Protein AF-A0A060SMK7-F1 (afdb_monomer_lite)

Radius of gyration: 27.89 Å; chains: 1; bounding box: 66×99×64 Å

InterPro domains:
  IPR033698 Plk4, second cryptic polo-box domain [PS51985] (188-306)
  IPR033699 Plk4, first cryptic polo-box domain [PF18190] (84-182)
  IPR033699 Plk4, first cryptic polo-box domain [PS51984] (79-187)
  IPR046437 Serine/threonine-protein kinase, first cryptic polo-box domain superfamily [G3DSA:3.30.1120.120] (80-187)
  IPR047108 Plk4-like, second cryptic polo-box domain superfamily [G3DSA:3.30.1120.130] (189-274)

pLDDT: mean 74.58, std 26.47, range [27.69, 98.62]

Foldseek 3Di:
DDDDDDDDDDDDDDDDDDDDDDDDDDDDDDDDDDPVVVVVVVVVLVPVVDDDPDDDDDDDDDDDDDDDDDPPDPDDDPDDPPDDDAAAQPQPDFDWDQDPQGIWTQDPQRWIKAQSLNNCVVVVHQSQWIWTAHRRRQKIFIAGHNDPPDDSPPDDGPDMDGPVGDDPVCSVVSVVVRVVSLVSQLSAFPDWDDDPQKIWTFTRHDLRGKIKIKGFFDPPDPDKTKIWMWIQPPVQQKIKIKMWTFDDDPPDPGDIDIDIDMAHADPVSHGDPVVVVPDDPVNVVRVVVVVVCVVVSCVSSVNDDD

Organism: Pycnoporus cinnabarinus (NCBI:txid5643)

Sequence (306 aa):
MSLRATSLPHYTLNIAPSSLRTLSADSRRPALYSRQSEAVAHRISSQATSTTAVTQSRSPVKNKPTDHNRASALMPSPGDRGGVQSLNTRRLKPQTLKVSGGQLVVLPSKSVLVDFREGERRKGRKGKEVLMISVDGGTVQVYDAPHLSTPCCLAEAAATYAVSQLPQKYGSMYRETVRLVDELKSRIPKLVHYLDDAKCTLMANGPLGDIEVVIPGDEDRKKSSEAIRIRLQRHARTLEISRYRVRSGKGKAELGEWTKKVMALGPHLEVSEEDKTGLDSLDELAMGYLFDFLPLCAAASGVATS

Structure (mmCIF, N/CA/C/O backbone):
data_AF-A0A060SMK7-F1
#
_entry.id   AF-A0A060SMK7-F1
#
loop_
_atom_site.group_PDB
_atom_site.id
_atom_site.type_symbol
_atom_site.label_atom_id
_atom_site.label_alt_id
_atom_site.label_comp_id
_atom_site.label_asym_id
_atom_site.label_entity_id
_atom_site.label_seq_id
_atom_site.pdbx_PDB_ins_code
_atom_site.Cartn_x
_atom_site.Cartn_y
_atom_site.Cartn_z
_atom_site.occupancy
_atom_site.B_iso_or_equiv
_atom_site.auth_seq_id
_atom_site.auth_comp_id
_atom_site.auth_asym_id
_atom_site.auth_atom_id
_atom_site.pdbx_PDB_model_num
ATOM 1 N N . MET A 1 1 ? -25.387 -61.929 23.460 1.00 43.50 1 MET A N 1
ATOM 2 C CA . MET A 1 1 ? -25.857 -61.207 22.257 1.00 43.50 1 MET A CA 1
ATOM 3 C C . MET A 1 1 ? -24.639 -60.892 21.404 1.00 43.50 1 MET A C 1
ATOM 5 O O . MET A 1 1 ? -23.776 -60.150 21.845 1.00 43.50 1 MET A O 1
ATOM 9 N N . SER A 1 2 ? -24.508 -61.586 20.274 1.00 36.66 2 SER A N 1
ATOM 10 C CA . SER A 1 2 ? -23.326 -61.608 19.406 1.00 36.66 2 SER A CA 1
ATOM 11 C C . SER A 1 2 ? -23.633 -60.787 18.152 1.00 36.66 2 SER A C 1
ATOM 13 O O . SER A 1 2 ? -24.607 -61.083 17.465 1.00 36.66 2 SER A O 1
ATOM 15 N N . LEU A 1 3 ? -22.852 -59.738 17.886 1.00 42.78 3 LEU A N 1
ATOM 16 C CA . LEU A 1 3 ? -22.984 -58.904 16.690 1.00 42.78 3 LEU A CA 1
ATOM 17 C C . LEU A 1 3 ? -21.945 -59.362 15.660 1.00 42.78 3 LEU A C 1
ATOM 19 O O . LEU A 1 3 ? -20.745 -59.179 15.851 1.00 42.78 3 LEU A O 1
ATOM 23 N N . ARG A 1 4 ? -22.420 -59.998 14.582 1.00 38.69 4 ARG A N 1
ATOM 24 C CA . ARG A 1 4 ? -21.633 -60.323 13.384 1.00 38.69 4 ARG A CA 1
ATOM 25 C C . ARG A 1 4 ? -21.575 -59.095 12.475 1.00 38.69 4 ARG A C 1
ATOM 27 O O . ARG A 1 4 ? -22.618 -58.577 12.088 1.00 38.69 4 ARG A O 1
ATOM 34 N N . ALA A 1 5 ? -20.366 -58.675 12.115 1.00 41.66 5 ALA A N 1
ATOM 35 C CA . ALA A 1 5 ? -20.113 -57.687 11.073 1.00 41.66 5 ALA A CA 1
ATOM 36 C C . ALA A 1 5 ? -20.131 -58.366 9.693 1.00 41.66 5 ALA A C 1
ATOM 38 O O . ALA A 1 5 ? -19.448 -59.369 9.481 1.00 41.66 5 ALA A O 1
ATOM 39 N N . THR A 1 6 ? -20.922 -57.833 8.766 1.00 45.69 6 THR A N 1
ATOM 40 C CA . THR A 1 6 ? -20.981 -58.252 7.362 1.00 45.69 6 THR A CA 1
ATOM 41 C C . THR A 1 6 ? -20.012 -57.419 6.519 1.00 45.69 6 THR A C 1
ATOM 43 O O . THR A 1 6 ? -19.985 -56.193 6.587 1.00 45.69 6 THR A O 1
ATOM 46 N N . SER A 1 7 ? -19.187 -58.122 5.744 1.00 37.66 7 SER A N 1
ATOM 47 C CA . SER A 1 7 ? -18.197 -57.603 4.797 1.00 37.66 7 SER A CA 1
ATOM 48 C C . SER A 1 7 ? -18.871 -57.166 3.487 1.00 37.66 7 SER A C 1
ATOM 50 O O . SER A 1 7 ? -19.756 -57.855 2.982 1.00 37.66 7 SER A O 1
ATOM 52 N N . LEU A 1 8 ? -18.444 -56.019 2.945 1.00 40.28 8 LEU A N 1
ATOM 53 C CA . LEU A 1 8 ? -18.815 -55.515 1.617 1.00 40.28 8 LEU A CA 1
ATOM 54 C C . LEU A 1 8 ? -17.762 -55.924 0.564 1.00 40.28 8 LEU A C 1
ATOM 56 O O . LEU A 1 8 ? -16.579 -56.011 0.904 1.00 40.28 8 LEU A O 1
ATOM 60 N N . PRO A 1 9 ? -18.157 -56.154 -0.704 1.00 42.19 9 PRO A N 1
ATOM 61 C CA . PRO A 1 9 ? -17.258 -56.633 -1.751 1.00 42.19 9 PRO A CA 1
ATOM 62 C C . PRO A 1 9 ? -16.414 -55.523 -2.402 1.00 42.19 9 PRO A C 1
ATOM 64 O O . PRO A 1 9 ? -16.894 -54.431 -2.710 1.00 42.19 9 PRO A O 1
ATOM 67 N N . HIS A 1 10 ? -15.148 -55.862 -2.656 1.00 33.47 10 HIS A N 1
ATOM 68 C CA . HIS A 1 10 ? -14.176 -55.088 -3.426 1.00 33.47 10 HIS A CA 1
ATOM 69 C C . HIS A 1 10 ? -14.491 -55.136 -4.931 1.00 33.47 10 HIS A C 1
ATOM 71 O O . HIS A 1 10 ? -14.571 -56.216 -5.512 1.00 33.47 10 HIS A O 1
ATOM 77 N N . TYR A 1 11 ? -14.590 -53.967 -5.570 1.00 31.83 11 TYR A N 1
ATOM 78 C CA . TYR A 1 11 ? -14.581 -53.823 -7.028 1.00 31.83 11 TYR A CA 1
ATOM 79 C C . TYR A 1 11 ? -13.157 -53.517 -7.508 1.00 31.83 11 TYR A C 1
ATOM 81 O O . TYR A 1 11 ? -12.576 -52.494 -7.146 1.00 31.83 11 TYR A O 1
ATOM 89 N N . THR A 1 12 ? -12.597 -54.402 -8.331 1.00 32.19 12 THR A N 1
ATOM 90 C CA . THR A 1 12 ? -11.331 -54.215 -9.051 1.00 32.19 12 THR A CA 1
ATOM 91 C C . THR A 1 12 ? -11.611 -53.734 -10.476 1.00 32.19 12 THR A C 1
ATOM 93 O O . THR A 1 12 ? -12.265 -54.412 -11.264 1.00 32.19 12 THR A O 1
ATOM 96 N N . LEU A 1 13 ? -11.112 -52.542 -10.815 1.00 32.47 13 LEU A N 1
ATOM 97 C CA . LEU A 1 13 ? -11.118 -51.992 -12.173 1.00 32.47 13 LEU A CA 1
ATOM 98 C C . LEU A 1 13 ? -9.847 -52.441 -12.908 1.00 32.47 13 LEU A C 1
ATOM 100 O O . LEU A 1 13 ? -8.748 -51.988 -12.596 1.00 32.47 13 LEU A O 1
ATOM 104 N N . ASN A 1 14 ? -10.018 -53.328 -13.890 1.00 29.12 14 ASN A N 1
ATOM 105 C CA . ASN A 1 14 ? -9.003 -53.685 -14.880 1.00 29.12 14 ASN A CA 1
ATOM 106 C C . ASN A 1 14 ? -8.950 -52.604 -15.969 1.00 29.12 14 ASN A C 1
ATOM 108 O O . ASN A 1 14 ? -9.909 -52.442 -16.721 1.00 29.12 14 ASN A O 1
ATOM 112 N N . ILE A 1 15 ? -7.822 -51.901 -16.086 1.00 35.91 15 ILE A N 1
ATOM 113 C CA . ILE A 1 15 ? -7.517 -51.027 -17.226 1.00 35.91 15 ILE A CA 1
ATOM 114 C C . ILE A 1 15 ? -6.302 -51.617 -17.945 1.00 35.91 15 ILE A C 1
ATOM 116 O O . ILE A 1 15 ? -5.225 -51.750 -17.368 1.00 35.91 15 ILE A O 1
ATOM 120 N N . ALA A 1 16 ? -6.509 -52.011 -19.201 1.00 33.72 16 ALA A N 1
ATOM 121 C CA . ALA A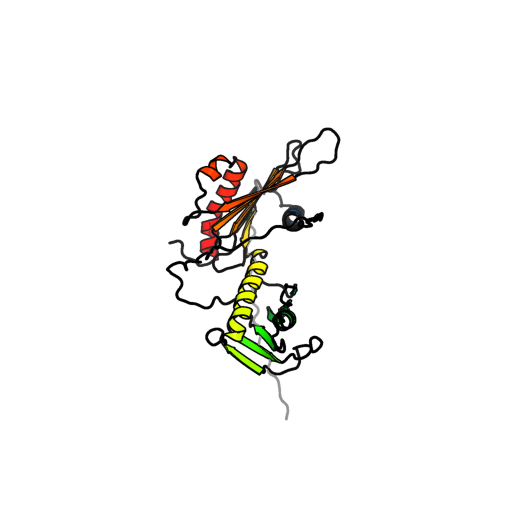 1 16 ? -5.487 -52.556 -20.086 1.00 33.72 16 ALA A CA 1
ATOM 122 C C . ALA A 1 16 ? -4.526 -51.457 -20.597 1.00 33.72 16 ALA A C 1
ATOM 124 O O . ALA A 1 16 ? -4.956 -50.318 -20.796 1.00 33.72 16 ALA A O 1
ATOM 125 N N . PRO A 1 17 ? -3.244 -51.778 -20.861 1.00 31.33 17 PRO A N 1
ATOM 126 C CA . PRO A 1 17 ? -2.266 -50.818 -21.360 1.00 31.33 17 PRO A CA 1
ATOM 127 C C . PRO A 1 17 ? -2.327 -50.703 -22.891 1.00 31.33 17 PRO A C 1
ATOM 129 O O . PRO A 1 17 ? -2.042 -51.655 -23.617 1.00 31.33 17 PRO A O 1
ATOM 132 N N . SER A 1 18 ? -2.663 -49.519 -23.400 1.00 33.66 18 SER A N 1
ATOM 133 C CA . SER A 1 18 ? -2.622 -49.207 -24.831 1.00 33.66 18 SER A CA 1
ATOM 134 C C . SER A 1 18 ? -1.296 -48.549 -25.234 1.00 33.66 18 SER A C 1
ATOM 136 O O . SER A 1 18 ? -1.007 -47.415 -24.868 1.00 33.66 18 SER A O 1
ATOM 138 N N . SER A 1 19 ? -0.528 -49.331 -25.995 1.00 33.47 19 SER A N 1
ATOM 139 C CA . SER A 1 19 ? 0.504 -49.032 -26.998 1.00 33.47 19 SER A CA 1
ATOM 140 C C . SER A 1 19 ? 1.162 -47.643 -27.041 1.00 33.47 19 SER A C 1
ATOM 142 O O . SER A 1 19 ? 0.571 -46.639 -27.432 1.00 33.47 19 SER A O 1
ATOM 144 N N . LEU A 1 20 ? 2.478 -47.679 -26.828 1.00 30.42 20 LEU A N 1
ATOM 145 C CA . LEU A 1 20 ? 3.474 -46.676 -27.197 1.00 30.42 20 LEU A CA 1
ATOM 146 C C . LEU A 1 20 ? 3.470 -46.402 -28.714 1.00 30.42 20 LEU A C 1
ATOM 148 O O . LEU A 1 20 ? 3.495 -47.334 -29.519 1.00 30.42 20 LEU A O 1
ATOM 152 N N . ARG A 1 21 ? 3.521 -45.122 -29.098 1.00 33.97 21 ARG A N 1
ATOM 153 C CA . ARG A 1 21 ? 4.077 -44.663 -30.379 1.00 33.97 21 ARG A CA 1
ATOM 154 C C . ARG A 1 21 ? 5.123 -43.588 -30.107 1.00 33.97 21 ARG A C 1
ATOM 156 O O . ARG A 1 21 ? 4.836 -42.544 -29.532 1.00 33.97 21 ARG A O 1
ATOM 163 N N . THR A 1 22 ? 6.337 -43.901 -30.523 1.00 32.81 22 THR A N 1
ATOM 164 C CA . THR A 1 22 ? 7.527 -43.060 -30.591 1.00 32.81 22 THR A CA 1
ATOM 165 C C . THR A 1 22 ? 7.410 -42.078 -31.756 1.00 32.81 22 THR A C 1
ATOM 167 O O . THR A 1 22 ? 7.218 -42.496 -32.895 1.00 32.81 22 THR A O 1
ATOM 170 N N . LEU A 1 23 ? 7.585 -40.782 -31.488 1.00 34.16 23 LEU A N 1
ATOM 171 C CA . LEU A 1 23 ? 7.964 -39.784 -32.491 1.00 34.16 23 LEU A CA 1
ATOM 172 C C . LEU A 1 23 ? 9.107 -38.934 -31.930 1.00 34.16 23 LEU A C 1
ATOM 174 O O . LEU A 1 23 ? 9.037 -38.418 -30.815 1.00 34.16 23 LEU A O 1
ATOM 178 N N . SER A 1 24 ? 10.185 -38.871 -32.708 1.00 30.33 24 SER A N 1
ATOM 179 C CA . SER A 1 24 ? 11.429 -38.166 -32.432 1.00 30.33 24 SER A CA 1
ATOM 180 C C . SER A 1 24 ? 11.306 -36.656 -32.633 1.00 30.33 24 SER A C 1
ATOM 182 O O . SER A 1 24 ? 10.819 -36.208 -33.663 1.00 30.33 24 SER A O 1
ATOM 184 N N . ALA A 1 25 ? 11.814 -35.919 -31.645 1.00 33.44 25 ALA A N 1
ATOM 185 C CA . ALA A 1 25 ? 12.806 -34.846 -31.759 1.00 33.44 25 ALA A CA 1
ATOM 186 C C . ALA A 1 25 ? 12.747 -33.903 -32.981 1.00 33.44 25 ALA A C 1
ATOM 188 O O . ALA A 1 25 ? 13.079 -34.326 -34.080 1.00 33.44 25 ALA A O 1
ATOM 189 N N . ASP A 1 26 ? 12.508 -32.603 -32.745 1.00 28.48 26 ASP A N 1
ATOM 190 C CA . ASP A 1 26 ? 13.582 -31.593 -32.803 1.00 28.48 26 ASP A CA 1
ATOM 191 C C . ASP A 1 26 ? 13.162 -30.218 -32.216 1.00 28.48 26 ASP A C 1
ATOM 193 O O . ASP A 1 26 ? 12.017 -29.791 -32.315 1.00 28.48 26 ASP A O 1
ATOM 197 N N . SER A 1 27 ? 14.169 -29.533 -31.668 1.00 29.48 27 SER A N 1
ATOM 198 C CA . SER A 1 27 ? 14.398 -28.084 -31.563 1.00 29.48 27 SER A CA 1
ATOM 199 C C . SER A 1 27 ? 13.640 -27.153 -30.590 1.00 29.48 27 SER A C 1
ATOM 201 O O . SER A 1 27 ? 12.530 -26.694 -30.827 1.00 29.48 27 SER A O 1
ATOM 203 N N . ARG A 1 28 ? 14.454 -26.686 -29.621 1.00 29.06 28 ARG A N 1
ATOM 204 C CA . ARG A 1 28 ? 14.498 -25.362 -28.951 1.00 29.06 28 ARG A CA 1
ATOM 205 C C . ARG A 1 28 ? 13.603 -25.142 -27.728 1.00 29.06 28 ARG A C 1
ATOM 207 O O . ARG A 1 28 ? 12.555 -24.512 -27.772 1.00 29.06 28 ARG A O 1
ATOM 214 N N . ARG A 1 29 ? 14.140 -25.567 -26.581 1.00 32.88 29 ARG A N 1
ATOM 215 C CA . ARG A 1 29 ? 13.800 -25.046 -25.248 1.00 32.88 29 ARG A CA 1
ATOM 216 C C . ARG A 1 29 ? 14.493 -23.691 -25.025 1.00 32.88 29 ARG A C 1
ATOM 218 O O . ARG A 1 29 ? 15.706 -23.636 -25.235 1.00 32.88 29 ARG A O 1
ATOM 225 N N . PRO A 1 30 ? 13.814 -22.645 -24.527 1.00 35.78 30 PRO A N 1
ATOM 226 C CA . PRO A 1 30 ? 14.492 -21.542 -23.862 1.00 35.78 30 PRO A CA 1
ATOM 227 C C . PRO A 1 30 ? 15.005 -22.007 -22.496 1.00 35.78 30 PRO A C 1
ATOM 229 O O . PRO A 1 30 ? 14.397 -22.850 -21.830 1.00 35.78 30 PRO A O 1
ATOM 232 N N . ALA A 1 31 ? 16.167 -21.483 -22.127 1.00 35.62 31 ALA A N 1
ATOM 233 C CA . ALA A 1 31 ? 16.911 -21.838 -20.934 1.00 35.62 31 ALA A CA 1
ATOM 234 C C . ALA A 1 31 ? 16.095 -21.640 -19.647 1.00 35.62 31 ALA A C 1
ATOM 236 O O . ALA A 1 31 ? 15.336 -20.687 -19.492 1.00 35.62 31 ALA A O 1
ATOM 237 N N . LEU A 1 32 ? 16.309 -22.560 -18.709 1.00 32.09 32 LEU A N 1
ATOM 238 C CA . LEU A 1 32 ? 15.862 -22.467 -17.327 1.00 32.09 32 LEU A CA 1
ATOM 239 C C . LEU A 1 32 ? 16.364 -21.150 -16.720 1.00 32.09 32 LEU A C 1
ATOM 241 O O . LEU A 1 32 ? 17.563 -20.979 -16.502 1.00 32.09 32 LEU A O 1
ATOM 245 N N . TYR A 1 33 ? 15.432 -20.242 -16.441 1.00 35.44 33 TYR A N 1
ATOM 246 C CA . TYR A 1 33 ? 15.664 -19.043 -15.644 1.00 35.44 33 TYR A CA 1
ATOM 247 C C . TYR A 1 33 ? 16.244 -19.470 -14.285 1.00 35.44 33 TYR A C 1
ATOM 249 O O . TYR A 1 33 ? 15.647 -20.267 -13.555 1.00 35.44 33 TYR A O 1
ATOM 257 N N . SER A 1 34 ? 17.460 -19.016 -13.984 1.00 41.22 34 SER A N 1
ATOM 258 C CA . SER A 1 34 ? 18.198 -19.436 -12.797 1.00 41.22 34 SER A CA 1
ATOM 259 C C . SER A 1 34 ? 17.557 -18.854 -11.530 1.00 41.22 34 SER A C 1
ATOM 261 O O . SER A 1 34 ? 17.128 -17.703 -11.498 1.00 41.22 34 SER A O 1
ATOM 263 N N . ARG A 1 35 ? 17.564 -19.621 -10.431 1.00 36.00 35 ARG A N 1
ATOM 264 C CA . ARG A 1 35 ? 17.178 -19.176 -9.070 1.00 36.00 35 ARG A CA 1
ATOM 265 C C . ARG A 1 35 ? 17.913 -17.911 -8.575 1.00 36.00 35 ARG A C 1
ATOM 267 O O . ARG A 1 35 ? 17.591 -17.405 -7.505 1.00 36.00 35 ARG A O 1
ATOM 274 N N . GLN A 1 36 ? 18.907 -17.405 -9.308 1.00 35.34 36 GLN A N 1
ATOM 275 C CA . GLN A 1 36 ? 19.637 -16.185 -8.965 1.00 35.34 36 GLN A CA 1
ATOM 276 C C . GLN A 1 36 ? 18.876 -14.903 -9.340 1.00 35.34 36 GLN A C 1
ATOM 278 O O . GLN A 1 36 ? 19.028 -13.908 -8.634 1.00 35.34 36 GLN A O 1
ATOM 283 N N . SER A 1 37 ? 17.998 -14.910 -10.351 1.00 41.25 37 SER A N 1
ATOM 284 C CA . SER A 1 37 ? 17.242 -13.701 -10.731 1.00 41.25 37 SER A CA 1
ATOM 285 C C . SER A 1 37 ? 16.187 -13.295 -9.688 1.00 41.25 37 SER A C 1
ATOM 287 O O . SER A 1 37 ? 15.938 -12.104 -9.482 1.00 41.25 37 SER A O 1
ATOM 289 N N . GLU A 1 38 ? 15.638 -14.255 -8.933 1.00 38.97 38 GLU A N 1
ATOM 290 C CA . GLU A 1 38 ? 14.761 -13.982 -7.783 1.00 38.97 38 GLU A CA 1
ATOM 291 C C . GLU A 1 38 ? 15.500 -13.247 -6.654 1.00 38.97 38 GLU A C 1
ATOM 293 O O . GLU A 1 38 ? 14.953 -12.318 -6.052 1.00 38.97 38 GLU A O 1
ATOM 298 N N . ALA A 1 39 ? 16.761 -13.611 -6.393 1.00 35.91 39 ALA A N 1
ATOM 299 C CA . ALA A 1 39 ? 17.583 -12.970 -5.369 1.00 35.91 39 ALA A CA 1
ATOM 300 C C . ALA A 1 39 ? 17.950 -11.520 -5.743 1.00 35.91 39 ALA A C 1
ATOM 302 O O . ALA A 1 39 ? 17.988 -10.649 -4.871 1.00 35.91 39 ALA A O 1
ATOM 303 N N . VAL A 1 40 ? 18.153 -11.239 -7.035 1.00 40.28 40 VAL A N 1
ATOM 304 C CA . VAL A 1 40 ? 18.496 -9.902 -7.553 1.00 40.28 40 VAL A CA 1
ATOM 305 C C . VAL A 1 40 ? 17.287 -8.962 -7.528 1.00 40.28 40 VAL A C 1
ATOM 307 O O . VAL A 1 40 ? 17.390 -7.848 -7.009 1.00 40.28 40 VAL A O 1
ATOM 310 N N . ALA A 1 41 ? 16.104 -9.424 -7.953 1.00 41.06 41 ALA A N 1
ATOM 311 C CA . ALA A 1 41 ? 14.871 -8.636 -7.852 1.00 41.06 41 ALA A CA 1
ATOM 312 C C . ALA A 1 41 ? 14.524 -8.278 -6.389 1.00 41.06 41 ALA A C 1
ATOM 314 O O . ALA A 1 41 ? 14.079 -7.163 -6.099 1.00 41.06 41 ALA A O 1
ATOM 315 N N . HIS A 1 42 ? 14.780 -9.190 -5.442 1.00 39.12 42 HIS A N 1
ATOM 316 C CA . HIS A 1 42 ? 14.613 -8.924 -4.009 1.00 39.12 42 HIS A CA 1
ATOM 317 C C . HIS A 1 42 ? 15.639 -7.921 -3.447 1.00 39.12 42 HIS A C 1
ATOM 319 O O . HIS A 1 42 ? 15.306 -7.144 -2.544 1.00 39.12 42 HIS A O 1
ATOM 325 N N . ARG A 1 43 ? 16.870 -7.892 -3.975 1.00 36.84 43 ARG A N 1
ATOM 326 C CA . ARG A 1 43 ? 17.925 -6.958 -3.543 1.00 36.84 43 ARG A CA 1
ATOM 327 C C . ARG A 1 43 ? 17.666 -5.526 -4.020 1.00 36.84 43 ARG A C 1
ATOM 329 O O . ARG A 1 43 ? 17.824 -4.593 -3.238 1.00 36.84 43 ARG A O 1
ATOM 336 N N . ILE A 1 44 ? 17.169 -5.360 -5.247 1.00 44.38 44 ILE A N 1
ATOM 337 C CA . ILE A 1 44 ? 16.782 -4.051 -5.805 1.00 44.38 44 ILE A CA 1
ATOM 338 C C . ILE A 1 44 ? 15.552 -3.485 -5.068 1.00 44.38 44 ILE A C 1
ATOM 340 O O . ILE A 1 44 ? 15.523 -2.308 -4.708 1.00 44.38 44 ILE A O 1
ATOM 344 N N . SER A 1 45 ? 14.567 -4.335 -4.749 1.00 40.28 45 SER A N 1
ATOM 345 C CA . SER A 1 45 ? 13.351 -3.932 -4.021 1.00 40.28 45 SER A CA 1
ATOM 346 C C . SER A 1 45 ? 13.621 -3.494 -2.568 1.00 40.28 45 SER A C 1
ATOM 348 O O . SER A 1 45 ? 12.974 -2.574 -2.070 1.00 40.28 45 SER A O 1
ATOM 350 N N . SER A 1 46 ? 14.604 -4.102 -1.889 1.00 38.00 46 SER A N 1
ATOM 351 C CA . SER A 1 46 ? 14.918 -3.826 -0.472 1.00 38.00 46 SER A CA 1
ATOM 352 C C . SER A 1 46 ? 15.863 -2.635 -0.239 1.00 38.00 46 SER A C 1
ATOM 354 O O . SER A 1 46 ? 15.804 -2.002 0.822 1.00 38.00 46 SER A O 1
ATOM 356 N N . GLN A 1 47 ? 16.713 -2.286 -1.212 1.00 38.75 47 GLN A N 1
ATOM 357 C CA . GLN A 1 47 ? 17.666 -1.175 -1.072 1.00 38.75 47 GLN A CA 1
ATOM 358 C C . GLN A 1 47 ? 17.060 0.193 -1.418 1.00 38.75 47 GLN A C 1
ATOM 360 O O . GLN A 1 47 ? 17.391 1.181 -0.767 1.00 38.75 47 GLN A O 1
ATOM 365 N N . ALA A 1 48 ? 16.095 0.259 -2.341 1.00 41.41 48 ALA A N 1
ATOM 366 C CA . ALA A 1 48 ? 15.440 1.518 -2.712 1.00 41.41 48 ALA A CA 1
ATOM 367 C C . ALA A 1 48 ? 14.487 2.087 -1.632 1.00 41.41 48 ALA A C 1
ATOM 369 O O . ALA A 1 48 ? 14.028 3.220 -1.753 1.00 41.41 48 ALA A O 1
ATOM 370 N N . THR A 1 49 ? 14.168 1.326 -0.576 1.00 41.84 49 THR A N 1
ATOM 371 C CA . THR A 1 49 ? 13.307 1.774 0.540 1.00 41.84 49 THR A CA 1
ATOM 372 C C . THR A 1 49 ? 14.077 2.171 1.801 1.00 41.84 49 THR A C 1
ATOM 374 O O . THR A 1 49 ? 13.457 2.508 2.806 1.00 41.84 49 THR A O 1
ATOM 377 N N . SER A 1 50 ? 15.412 2.122 1.775 1.00 35.12 50 SER A N 1
ATOM 378 C CA . SER A 1 50 ? 16.234 2.157 2.988 1.00 35.12 50 SER A CA 1
ATOM 379 C C . SER A 1 50 ? 17.271 3.282 2.977 1.00 35.12 50 SER A C 1
ATOM 381 O O . SER A 1 50 ? 18.446 3.005 3.171 1.00 35.12 50 SER A O 1
ATOM 383 N N . THR A 1 51 ? 16.898 4.552 2.773 1.00 31.53 51 THR A N 1
ATOM 384 C CA . THR A 1 51 ? 17.759 5.687 3.183 1.00 31.53 51 THR A CA 1
ATOM 385 C C . THR A 1 51 ? 16.965 6.989 3.352 1.00 31.53 51 THR A C 1
ATOM 387 O O . THR A 1 51 ? 16.732 7.724 2.399 1.00 31.53 51 THR A O 1
ATOM 390 N N . THR A 1 52 ? 16.616 7.328 4.592 1.00 33.09 52 THR A N 1
ATOM 391 C CA . THR A 1 52 ? 16.420 8.728 5.006 1.00 33.09 52 THR A CA 1
ATOM 392 C C . THR A 1 52 ? 16.970 8.895 6.420 1.00 33.09 52 THR A C 1
ATOM 394 O O . THR A 1 52 ? 16.241 8.937 7.404 1.00 33.09 52 THR A O 1
ATOM 397 N N . ALA A 1 53 ? 18.298 8.953 6.524 1.00 27.94 53 ALA A N 1
ATOM 398 C CA . ALA A 1 53 ? 18.978 9.552 7.664 1.00 27.94 53 ALA A CA 1
ATOM 399 C C . ALA A 1 53 ? 19.383 10.971 7.242 1.00 27.94 53 ALA A C 1
ATOM 401 O O . ALA A 1 53 ? 20.372 11.163 6.541 1.00 27.94 53 ALA A O 1
ATOM 402 N N . VAL A 1 54 ? 18.559 11.958 7.599 1.00 31.17 54 VAL A N 1
ATOM 403 C CA . VAL A 1 54 ? 18.869 13.380 7.410 1.00 31.17 54 VAL A CA 1
ATOM 404 C C . VAL A 1 54 ? 19.626 13.856 8.646 1.00 31.17 54 VAL A C 1
ATOM 406 O O . VAL A 1 54 ? 19.047 14.010 9.720 1.00 31.17 54 VAL A O 1
ATOM 409 N N . THR A 1 55 ? 20.926 14.085 8.491 1.00 27.69 55 THR A N 1
ATOM 410 C CA . THR A 1 55 ? 21.772 14.754 9.483 1.00 27.69 55 THR A CA 1
ATOM 411 C C . THR A 1 55 ? 21.411 16.240 9.513 1.00 27.69 55 THR A C 1
ATOM 413 O O . THR A 1 55 ? 21.751 16.982 8.596 1.00 27.69 55 THR A O 1
ATOM 416 N N . GLN A 1 56 ? 20.692 16.681 10.550 1.00 32.56 56 GLN A N 1
ATOM 417 C CA . GLN A 1 56 ? 20.411 18.099 10.795 1.00 32.56 56 GLN A CA 1
ATOM 418 C C . GLN A 1 56 ? 21.553 18.732 11.597 1.00 32.56 56 GLN A C 1
ATOM 420 O O . GLN A 1 56 ? 21.717 18.465 12.787 1.00 32.56 56 GLN A O 1
ATOM 425 N N . SER A 1 57 ? 22.320 19.606 10.951 1.00 28.12 57 SER A N 1
ATOM 426 C CA . SER A 1 57 ? 23.174 20.589 11.613 1.00 28.12 57 SER A CA 1
ATOM 427 C C . SER A 1 57 ? 22.329 21.796 12.041 1.00 28.12 57 SER A C 1
ATOM 429 O O . SER A 1 57 ? 21.573 22.375 11.263 1.00 28.12 57 SER A O 1
ATOM 431 N N . ARG A 1 58 ? 22.429 22.145 13.326 1.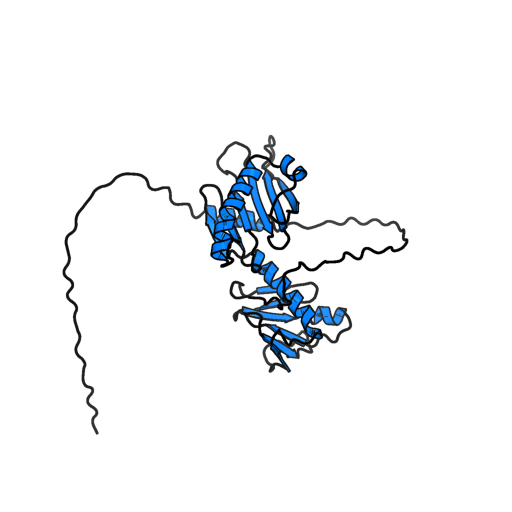00 28.77 58 ARG A N 1
ATOM 432 C CA . ARG A 1 58 ? 21.757 23.274 13.981 1.00 28.77 58 ARG A CA 1
ATOM 433 C C . ARG A 1 58 ? 22.628 24.529 13.891 1.00 28.77 58 ARG A C 1
ATOM 435 O O . ARG A 1 58 ? 23.760 24.500 14.365 1.00 28.77 58 ARG A O 1
ATOM 442 N N . SER A 1 59 ? 22.040 25.648 13.484 1.00 29.11 59 SER A N 1
ATOM 443 C CA . SER A 1 59 ? 22.361 26.968 14.048 1.00 29.11 59 SER A CA 1
ATOM 444 C C . SER A 1 59 ? 21.193 27.956 13.856 1.00 29.11 59 SER A C 1
ATOM 446 O O . SER A 1 59 ? 20.360 27.745 12.973 1.00 29.11 59 SER A O 1
ATOM 448 N N . PRO A 1 60 ? 21.041 28.969 14.739 1.00 35.31 60 PRO A N 1
ATOM 449 C CA . PRO A 1 60 ? 19.742 29.582 15.026 1.00 35.31 60 PRO A CA 1
ATOM 450 C C . PRO A 1 60 ? 19.673 31.065 14.639 1.00 35.31 60 PRO A C 1
ATOM 452 O O . PRO A 1 60 ? 20.510 31.831 15.097 1.00 35.31 60 PRO A O 1
ATOM 455 N N . VAL A 1 61 ? 18.623 31.516 13.942 1.00 31.66 61 VAL A N 1
ATOM 456 C CA . VAL A 1 61 ? 18.213 32.936 13.976 1.00 31.66 61 VAL A CA 1
ATOM 457 C C . VAL A 1 61 ? 16.689 33.071 13.844 1.00 31.66 61 VAL A C 1
ATOM 459 O O . VAL A 1 61 ? 16.050 32.417 13.024 1.00 31.66 61 VAL A O 1
ATOM 462 N N . LYS A 1 62 ? 16.130 33.916 14.720 1.00 33.84 62 LYS A N 1
ATOM 463 C CA . LYS A 1 62 ? 14.734 34.367 14.822 1.00 33.84 62 LYS A CA 1
ATOM 464 C C . LYS A 1 62 ? 14.260 35.064 13.541 1.00 33.84 62 LYS A C 1
ATOM 466 O O . LYS A 1 62 ? 15.019 35.845 12.987 1.00 33.84 62 LYS A O 1
ATOM 471 N N . ASN A 1 63 ? 12.989 34.870 13.173 1.00 31.58 63 ASN A N 1
ATOM 472 C CA . ASN A 1 63 ? 12.006 35.944 12.940 1.00 31.58 63 ASN A CA 1
ATOM 473 C C . ASN A 1 63 ? 10.612 35.353 12.636 1.00 31.58 63 ASN A C 1
ATOM 475 O O . ASN A 1 63 ? 10.461 34.479 11.789 1.00 31.58 63 ASN A O 1
ATOM 479 N N . LYS A 1 64 ? 9.595 35.842 13.355 1.00 32.38 64 LYS A N 1
ATOM 480 C CA . LYS A 1 64 ? 8.159 35.769 13.010 1.00 32.38 64 LYS A CA 1
ATOM 481 C C . LYS A 1 64 ? 7.848 37.060 12.223 1.00 32.38 64 LYS A C 1
ATOM 483 O O . LYS A 1 64 ? 8.477 38.066 12.561 1.00 32.38 64 LYS A O 1
ATOM 488 N N . PRO A 1 65 ? 6.902 37.094 11.260 1.00 35.38 65 PRO A N 1
ATOM 489 C CA . PRO A 1 65 ? 5.490 37.162 11.652 1.00 35.38 65 PRO A CA 1
ATOM 490 C C . PRO A 1 65 ? 4.447 36.550 10.674 1.00 35.38 65 PRO A C 1
ATOM 492 O O . PRO A 1 65 ? 4.669 36.421 9.477 1.00 35.38 65 PRO A O 1
ATOM 495 N N . THR A 1 66 ? 3.295 36.238 11.284 1.00 31.27 66 THR A N 1
ATOM 496 C CA . THR A 1 66 ? 1.880 36.290 10.832 1.00 31.27 66 THR A CA 1
ATOM 497 C C . THR A 1 66 ? 1.332 35.541 9.608 1.00 31.27 66 THR A C 1
ATOM 499 O O . THR A 1 66 ? 1.820 35.618 8.488 1.00 31.27 66 THR A O 1
ATOM 502 N N . ASP A 1 67 ? 0.203 34.892 9.913 1.00 32.56 67 ASP A N 1
ATOM 503 C CA . ASP A 1 67 ? -0.739 34.112 9.118 1.00 32.56 67 ASP A CA 1
ATOM 504 C C . ASP A 1 67 ? -1.328 34.816 7.891 1.00 32.56 67 ASP A C 1
ATOM 506 O O . ASP A 1 67 ? -1.794 35.944 7.996 1.00 32.56 67 ASP A O 1
ATOM 510 N N . HIS A 1 68 ? -1.491 34.054 6.803 1.00 30.23 68 HIS A N 1
ATOM 511 C CA . HIS A 1 68 ? -2.721 34.054 6.008 1.00 30.23 68 HIS A CA 1
ATOM 512 C C . HIS A 1 68 ? -2.976 32.667 5.391 1.00 30.23 68 HIS A C 1
ATOM 514 O O . HIS A 1 68 ? -2.166 32.125 4.645 1.00 30.23 68 HIS A O 1
ATOM 520 N N . ASN A 1 69 ? -4.135 32.112 5.756 1.00 33.22 69 ASN A N 1
ATOM 521 C CA . ASN A 1 69 ? -4.974 31.142 5.051 1.00 33.22 69 ASN A CA 1
ATOM 522 C C . ASN A 1 69 ? -4.390 30.435 3.816 1.00 33.22 69 ASN A C 1
ATOM 524 O O . ASN A 1 69 ? -4.404 30.969 2.710 1.00 33.22 69 ASN A O 1
ATOM 528 N N . ARG A 1 70 ? -4.113 29.135 3.961 1.00 30.11 70 ARG A N 1
ATOM 529 C CA . ARG A 1 70 ? -4.243 28.184 2.850 1.00 30.11 70 ARG A CA 1
ATOM 530 C C . ARG A 1 70 ? -5.111 27.010 3.283 1.00 30.11 70 ARG A C 1
ATOM 532 O O . ARG A 1 70 ? -4.631 25.939 3.641 1.00 30.11 70 ARG A O 1
ATOM 539 N N . ALA A 1 71 ? -6.419 27.247 3.253 1.00 30.42 71 ALA A N 1
ATOM 540 C CA . ALA A 1 71 ? -7.407 26.185 3.185 1.00 30.42 71 ALA A CA 1
ATOM 541 C C . ALA A 1 71 ? -7.229 25.468 1.837 1.00 30.42 71 ALA A C 1
ATOM 543 O O . ALA A 1 71 ? -7.784 25.873 0.820 1.00 30.42 71 ALA A O 1
ATOM 544 N N . SER A 1 72 ? -6.404 24.422 1.813 1.00 34.16 72 SER A N 1
ATOM 545 C CA . SER A 1 72 ? -6.393 23.466 0.709 1.00 34.16 72 SER A CA 1
ATOM 546 C C . SER A 1 72 ? -7.675 22.644 0.800 1.00 34.16 72 SER A C 1
ATOM 548 O O . SER A 1 72 ? -7.750 21.652 1.525 1.00 34.16 72 SER A O 1
ATOM 550 N N . ALA A 1 73 ? -8.706 23.115 0.105 1.00 32.50 73 ALA A N 1
ATOM 551 C CA . ALA A 1 73 ? -9.948 22.396 -0.099 1.00 32.50 73 ALA A CA 1
ATOM 552 C C . ALA A 1 73 ? -9.660 21.101 -0.876 1.00 32.50 73 ALA A C 1
ATOM 554 O O . ALA A 1 73 ? -9.411 21.113 -2.079 1.00 32.50 73 ALA A O 1
ATOM 555 N N . LEU A 1 74 ? -9.690 19.974 -0.166 1.00 37.22 74 LEU A N 1
ATOM 556 C CA . LEU A 1 74 ? -9.919 18.658 -0.752 1.00 37.22 74 LEU A CA 1
ATOM 557 C C . LEU A 1 74 ? -11.349 18.655 -1.300 1.00 37.22 74 LEU A C 1
ATOM 559 O O . LEU A 1 74 ? -12.304 18.456 -0.552 1.00 37.22 74 LEU A O 1
ATOM 563 N N . MET A 1 75 ? -11.499 18.927 -2.593 1.00 36.97 75 MET A N 1
ATOM 564 C CA . MET A 1 75 ? -12.750 18.667 -3.298 1.00 36.97 75 MET A CA 1
ATOM 565 C C . MET A 1 75 ? -12.941 17.143 -3.404 1.00 36.97 75 MET A C 1
ATOM 567 O O . MET A 1 75 ? -12.041 16.459 -3.898 1.00 36.97 75 MET A O 1
ATOM 571 N N . PRO A 1 76 ? -14.068 16.584 -2.932 1.00 33.78 76 PRO A N 1
ATOM 572 C CA . PRO A 1 76 ? -14.401 15.188 -3.174 1.00 33.78 76 PRO A CA 1
ATOM 573 C C . PRO A 1 76 ? -14.752 14.991 -4.654 1.00 33.78 76 PRO A C 1
ATOM 575 O O . PRO A 1 76 ? -15.508 15.766 -5.237 1.00 33.78 76 PRO A O 1
ATOM 578 N N . SER A 1 77 ? -14.187 13.946 -5.260 1.00 33.03 77 SER A N 1
ATOM 579 C CA . SER A 1 77 ? -14.523 13.519 -6.620 1.00 33.03 77 SER A CA 1
ATOM 580 C C . SER A 1 77 ? -16.024 13.184 -6.725 1.00 33.03 77 SER A C 1
ATOM 582 O O . SER A 1 77 ? -16.541 12.478 -5.850 1.00 33.03 77 SER A O 1
ATOM 584 N N . PRO A 1 78 ? -16.741 13.651 -7.763 1.00 31.27 78 PRO A N 1
ATOM 585 C CA . PRO A 1 78 ? -18.153 13.348 -7.950 1.00 31.27 78 PRO A CA 1
ATOM 586 C C . PRO A 1 78 ? -18.299 11.914 -8.478 1.00 31.27 78 PRO A C 1
ATOM 588 O O . PRO A 1 78 ? -18.099 11.645 -9.658 1.00 31.27 78 PRO A O 1
ATOM 591 N N . GLY A 1 79 ? -18.628 10.977 -7.586 1.00 33.41 79 GLY A N 1
ATOM 592 C CA . GLY A 1 79 ? -18.923 9.588 -7.955 1.00 33.41 79 GLY A CA 1
ATOM 593 C C . GLY A 1 79 ? -18.935 8.584 -6.801 1.00 33.41 79 GLY A C 1
ATOM 594 O O . GLY A 1 79 ? -19.549 7.528 -6.929 1.00 33.41 79 GLY A O 1
ATOM 595 N N . ASP A 1 80 ? -18.329 8.906 -5.656 1.00 38.69 80 ASP A N 1
ATOM 596 C CA . ASP A 1 80 ? -18.272 7.986 -4.517 1.00 38.69 80 ASP A CA 1
ATOM 597 C C . ASP A 1 80 ? -19.451 8.232 -3.565 1.00 38.69 80 ASP A C 1
ATOM 599 O O . ASP A 1 80 ? -19.436 9.137 -2.725 1.00 38.69 80 ASP A O 1
ATOM 603 N N . ARG A 1 81 ? -20.527 7.450 -3.717 1.00 34.62 81 ARG A N 1
ATOM 604 C CA . ARG A 1 81 ? -21.624 7.411 -2.740 1.00 34.62 81 ARG A CA 1
ATOM 605 C C . ARG A 1 81 ? -21.115 6.790 -1.440 1.00 34.62 81 ARG A C 1
ATOM 607 O O . ARG A 1 81 ? -21.365 5.618 -1.202 1.00 34.62 81 ARG A O 1
ATOM 614 N N . GLY A 1 82 ? -20.436 7.581 -0.609 1.00 38.56 82 GLY A N 1
ATOM 615 C CA . GLY A 1 82 ? -20.382 7.472 0.857 1.00 38.56 82 GLY A CA 1
ATOM 616 C C . GLY A 1 82 ? -20.151 6.088 1.476 1.00 38.56 82 GLY A C 1
ATOM 617 O O . GLY A 1 82 ? -20.550 5.874 2.620 1.00 38.56 82 GLY A O 1
ATOM 618 N N . GLY A 1 83 ? -19.546 5.143 0.757 1.00 55.00 83 GLY A N 1
ATOM 619 C CA . GLY A 1 83 ? -19.231 3.826 1.284 1.00 55.00 83 GLY A CA 1
ATOM 620 C C . GLY A 1 83 ? -18.064 3.957 2.247 1.00 55.00 83 GLY A C 1
ATOM 621 O O . GLY A 1 83 ? -17.015 4.493 1.890 1.00 55.00 83 GLY A O 1
ATOM 622 N N . VAL A 1 84 ? -18.215 3.484 3.484 1.00 61.28 84 VAL A N 1
ATOM 623 C CA . VAL A 1 84 ? -17.058 3.394 4.376 1.00 61.28 84 VAL A CA 1
ATOM 624 C C . VAL A 1 84 ? -16.083 2.402 3.744 1.00 61.28 84 VAL A C 1
ATOM 626 O O . VAL A 1 84 ? -16.411 1.224 3.614 1.00 61.28 84 VAL A O 1
ATOM 629 N N . GLN A 1 85 ? -14.908 2.878 3.315 1.00 68.69 85 GLN A N 1
ATOM 630 C CA . GLN A 1 85 ? -13.854 2.001 2.804 1.00 68.69 85 GLN A CA 1
ATOM 631 C C . GLN A 1 85 ? -13.547 0.936 3.854 1.00 68.69 85 GLN A C 1
ATOM 633 O O . GLN A 1 85 ? -13.041 1.253 4.932 1.00 68.69 85 GLN A O 1
ATOM 638 N N . SER A 1 86 ? -13.863 -0.317 3.533 1.00 78.44 86 SER A N 1
ATOM 639 C CA . SER A 1 86 ? -13.527 -1.442 4.393 1.00 78.44 86 SER A CA 1
ATOM 640 C C . SER A 1 86 ? -12.108 -1.908 4.099 1.00 78.44 86 SER A C 1
ATOM 642 O O . SER A 1 86 ? -11.722 -2.077 2.939 1.00 78.4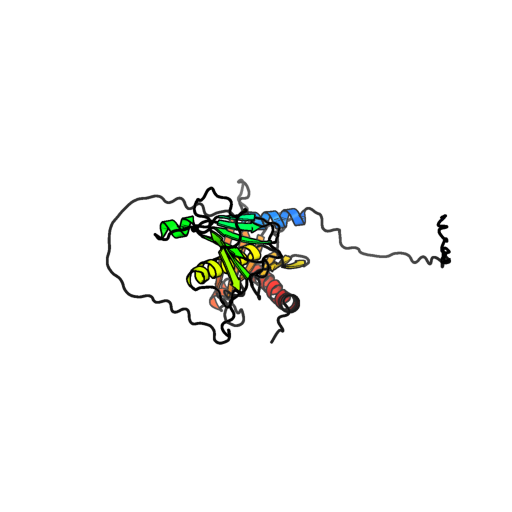4 86 SER A O 1
ATOM 644 N N . LEU A 1 87 ? -11.318 -2.121 5.148 1.00 90.00 87 LEU A N 1
ATOM 645 C CA . LEU A 1 87 ? -9.995 -2.728 5.013 1.00 90.00 87 LEU A CA 1
ATOM 646 C C . LEU A 1 87 ? -10.102 -4.236 4.761 1.00 90.00 87 LEU A C 1
ATOM 648 O O . LEU A 1 87 ? -11.093 -4.865 5.100 1.00 90.00 87 LEU A O 1
ATOM 652 N N . ASN A 1 88 ? -9.057 -4.846 4.204 1.00 92.31 88 ASN A N 1
ATOM 653 C CA . ASN A 1 88 ? -8.959 -6.301 4.100 1.00 92.31 88 ASN A CA 1
ATOM 654 C C . ASN A 1 88 ? -7.516 -6.746 4.322 1.00 92.31 88 ASN A C 1
ATOM 656 O O . ASN A 1 88 ? -6.605 -6.284 3.634 1.00 92.31 88 ASN A O 1
ATOM 660 N N . THR A 1 89 ? -7.310 -7.673 5.249 1.00 96.19 89 THR A N 1
ATOM 661 C CA . THR A 1 89 ? -5.978 -8.116 5.686 1.00 96.19 89 THR A CA 1
ATOM 662 C C . THR A 1 89 ? -5.623 -9.540 5.271 1.00 96.19 89 THR A C 1
ATOM 664 O O . THR A 1 89 ? -4.572 -10.042 5.667 1.00 96.19 89 THR A O 1
ATOM 667 N N . ARG A 1 90 ? -6.433 -10.204 4.433 1.00 95.00 90 ARG A N 1
ATOM 668 C CA . ARG A 1 90 ? -6.245 -11.623 4.058 1.00 95.00 90 ARG A CA 1
ATOM 669 C C . ARG A 1 90 ? -4.838 -11.935 3.536 1.00 95.00 90 ARG A C 1
ATOM 671 O O . ARG A 1 90 ? -4.311 -13.012 3.801 1.00 95.00 90 ARG A O 1
ATOM 678 N N . ARG A 1 91 ? -4.225 -10.989 2.816 1.00 93.69 91 ARG A N 1
ATOM 679 C CA . ARG A 1 91 ? -2.884 -11.124 2.215 1.00 93.69 91 ARG A CA 1
ATOM 680 C C . ARG A 1 91 ? -1.738 -10.671 3.125 1.00 93.69 91 ARG A C 1
ATOM 682 O O . ARG A 1 91 ? -0.581 -10.903 2.789 1.00 93.69 91 ARG A O 1
ATOM 689 N N . LEU A 1 92 ? -2.028 -10.035 4.261 1.00 96.19 92 LEU A N 1
ATOM 690 C CA . LEU A 1 92 ? -0.998 -9.570 5.188 1.00 96.19 92 LEU A CA 1
ATOM 691 C C . LEU A 1 92 ? -0.425 -10.745 5.983 1.00 96.19 92 LEU A C 1
ATOM 693 O O . LEU A 1 92 ? -1.161 -11.612 6.457 1.00 96.19 92 LEU A O 1
ATOM 697 N N . LYS A 1 93 ? 0.893 -10.769 6.179 1.00 96.62 93 LYS A N 1
ATOM 698 C CA . LYS A 1 93 ? 1.517 -11.649 7.178 1.00 96.62 93 LYS A CA 1
ATOM 699 C C . LYS A 1 93 ? 1.273 -11.082 8.585 1.00 96.62 93 LYS A C 1
ATOM 701 O O . LYS A 1 93 ? 1.142 -9.862 8.707 1.00 96.62 93 LYS A O 1
ATOM 706 N N . PRO A 1 94 ? 1.207 -11.928 9.629 1.00 97.38 94 PRO A N 1
ATOM 707 C CA . PRO A 1 94 ? 1.161 -11.438 11.001 1.00 97.38 94 PRO A CA 1
ATOM 708 C C . PRO A 1 94 ? 2.397 -10.585 11.292 1.00 97.38 94 PRO A C 1
ATOM 710 O O . PRO A 1 94 ? 3.514 -11.006 10.992 1.00 97.38 94 PRO A O 1
ATOM 713 N N . GLN A 1 95 ? 2.192 -9.373 11.800 1.00 96.62 95 GLN A N 1
ATOM 714 C CA . GLN A 1 95 ? 3.260 -8.400 12.036 1.00 96.62 95 GLN A CA 1
ATOM 715 C C . GLN A 1 95 ? 2.784 -7.261 12.937 1.00 96.62 95 GLN A C 1
ATOM 717 O O . GLN A 1 95 ? 1.589 -6.970 12.996 1.00 96.62 95 GLN A O 1
ATOM 722 N N . THR A 1 96 ? 3.736 -6.573 13.565 1.00 96.44 96 THR A N 1
ATOM 723 C CA . THR A 1 96 ? 3.491 -5.353 14.340 1.00 96.44 96 THR A CA 1
ATOM 724 C C . THR A 1 96 ? 4.061 -4.149 13.604 1.00 96.44 96 THR A C 1
ATOM 726 O O . THR A 1 96 ? 5.258 -4.089 13.333 1.00 96.44 96 THR A O 1
ATOM 729 N N . LEU A 1 97 ? 3.209 -3.166 13.334 1.00 96.06 97 LEU A N 1
ATOM 730 C CA . LEU A 1 97 ? 3.570 -1.868 12.788 1.00 96.06 97 LEU A CA 1
ATOM 731 C C . LEU A 1 97 ? 3.532 -0.826 13.908 1.00 96.06 97 LEU A C 1
ATOM 733 O O . LEU A 1 97 ? 2.468 -0.510 14.440 1.00 96.06 97 LEU A O 1
ATOM 737 N N . LYS A 1 98 ? 4.696 -0.274 14.259 1.00 95.44 98 LYS A N 1
ATOM 738 C CA . LYS A 1 98 ? 4.780 0.878 15.164 1.00 95.44 98 LYS A CA 1
ATOM 739 C C . LYS A 1 98 ? 4.484 2.157 14.387 1.00 95.44 98 LYS A C 1
ATOM 741 O O . LYS A 1 98 ? 5.058 2.379 13.326 1.00 95.44 98 LYS A O 1
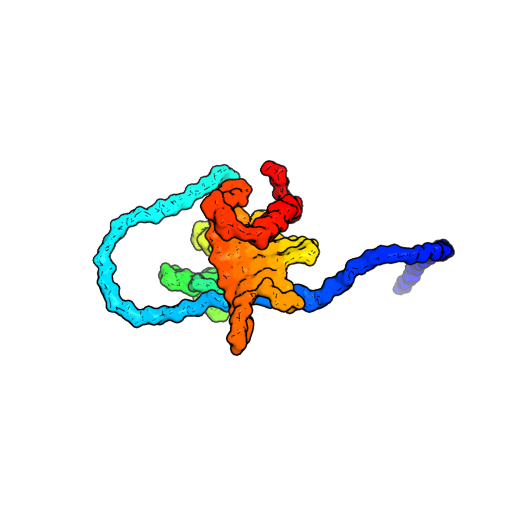ATOM 746 N N . VAL A 1 99 ? 3.624 3.002 14.941 1.00 94.25 99 VAL A N 1
ATOM 747 C CA . VAL A 1 99 ? 3.253 4.308 14.382 1.00 94.25 99 VAL A CA 1
ATOM 748 C C . VAL A 1 99 ? 3.350 5.382 15.462 1.00 94.25 99 VAL A C 1
ATOM 750 O O . VAL A 1 99 ? 3.429 5.084 16.652 1.00 94.25 99 VAL A O 1
ATOM 753 N N . SER A 1 100 ? 3.326 6.657 15.077 1.00 89.25 100 SER A N 1
ATOM 754 C CA . SER A 1 100 ? 3.457 7.772 16.030 1.00 89.25 100 SER A CA 1
ATOM 755 C C . SER A 1 100 ? 2.409 7.732 17.153 1.00 89.25 100 SER A C 1
ATOM 757 O O . SER A 1 100 ? 2.711 8.084 18.295 1.00 89.25 100 SER A O 1
ATOM 759 N N . GLY A 1 101 ? 1.195 7.264 16.844 1.00 86.88 101 GLY A N 1
ATOM 760 C CA . GLY A 1 101 ? 0.083 7.133 17.786 1.00 86.88 101 GLY A CA 1
ATOM 761 C C . GLY A 1 101 ? 0.085 5.865 18.646 1.00 86.88 101 GLY A C 1
ATOM 762 O O . GLY A 1 101 ? -0.741 5.773 19.549 1.00 86.88 101 GLY A O 1
ATOM 763 N N . GLY A 1 102 ? 0.973 4.899 18.401 1.00 93.00 102 GLY A N 1
ATOM 764 C CA . GLY A 1 102 ? 0.966 3.606 19.086 1.00 93.00 102 GLY A CA 1
ATOM 765 C C . GLY A 1 102 ? 1.384 2.472 18.156 1.00 93.00 102 GLY A C 1
ATOM 766 O O . GLY A 1 102 ? 2.438 2.537 17.525 1.00 93.00 102 GLY A O 1
ATOM 767 N N . GLN A 1 103 ? 0.577 1.422 18.064 1.00 94.88 103 GLN A N 1
ATOM 768 C CA . GLN A 1 103 ? 0.883 0.278 17.215 1.00 94.88 103 GLN A CA 1
ATOM 769 C C . GLN A 1 103 ? -0.362 -0.373 16.618 1.00 94.88 103 GLN A C 1
ATOM 771 O O . GLN A 1 103 ? -1.453 -0.337 17.185 1.00 94.88 103 GLN A O 1
ATOM 776 N N . LEU A 1 104 ? -0.156 -1.009 15.473 1.00 96.06 104 LEU A N 1
ATOM 777 C CA . LEU A 1 104 ? -1.122 -1.846 14.785 1.00 96.06 104 LEU A CA 1
ATOM 778 C C . LEU A 1 104 ? -0.535 -3.252 14.678 1.00 96.06 104 LEU A C 1
ATOM 780 O O . LEU A 1 104 ? 0.598 -3.414 14.231 1.00 96.06 104 LEU A O 1
ATOM 784 N N . VAL A 1 105 ? -1.281 -4.270 15.090 1.00 96.12 105 VAL A N 1
ATOM 785 C CA . VAL A 1 105 ? -0.830 -5.664 15.051 1.00 96.12 105 VAL A CA 1
ATOM 786 C C . VAL A 1 105 ? -1.768 -6.465 14.165 1.00 96.12 105 VAL A C 1
ATOM 788 O O . VAL A 1 105 ? -2.946 -6.622 14.475 1.00 96.12 105 VAL A O 1
ATOM 791 N N . VAL A 1 106 ? -1.240 -6.997 13.068 1.00 97.12 106 VAL A N 1
ATOM 792 C CA . VAL A 1 106 ? -1.924 -8.015 12.270 1.00 97.12 106 VAL A CA 1
ATOM 793 C C . VAL A 1 106 ? -1.722 -9.351 12.973 1.00 97.12 106 VAL A C 1
ATOM 795 O O . VAL A 1 106 ? -0.595 -9.837 13.077 1.00 97.12 106 VAL A O 1
ATOM 798 N N . LEU A 1 107 ? -2.803 -9.942 13.467 1.00 95.94 107 LEU A N 1
ATOM 799 C CA . LEU A 1 107 ? -2.768 -11.197 14.210 1.00 95.94 107 LEU A CA 1
ATOM 800 C C . LEU A 1 107 ? -2.675 -12.418 13.275 1.00 95.94 107 LEU A C 1
ATOM 802 O O . LEU A 1 107 ? -2.940 -12.306 12.073 1.00 95.94 107 LEU A O 1
ATOM 806 N N . PRO A 1 108 ? -2.343 -13.617 13.798 1.00 96.19 108 PRO A N 1
ATOM 807 C CA . PRO A 1 108 ? -2.392 -14.866 13.032 1.00 96.19 108 PRO A CA 1
ATOM 808 C C . PRO A 1 108 ? -3.745 -15.130 12.355 1.00 96.19 108 PRO A C 1
ATOM 810 O O . PRO A 1 108 ? -3.778 -15.563 11.205 1.00 96.19 108 PRO A O 1
ATOM 813 N N . SER A 1 109 ? -4.847 -14.766 13.020 1.00 95.69 109 SER A N 1
ATOM 814 C CA . SER A 1 109 ? -6.226 -14.794 12.500 1.00 95.69 109 SER A CA 1
ATOM 815 C C . SER A 1 109 ? -6.489 -13.815 11.350 1.00 95.69 109 SER A C 1
ATOM 817 O O . SER A 1 109 ? -7.572 -13.830 10.773 1.00 95.69 109 SER A O 1
ATOM 819 N N . LYS A 1 110 ? -5.525 -12.942 11.031 1.00 96.69 110 LYS A N 1
ATOM 820 C CA . LYS A 1 110 ? -5.635 -11.766 10.155 1.00 96.69 110 LYS A CA 1
ATOM 821 C C . LYS A 1 110 ? -6.491 -10.629 10.707 1.00 96.69 110 LYS A C 1
ATOM 823 O O . LYS A 1 110 ? -6.535 -9.582 10.070 1.00 96.69 110 LYS A O 1
ATOM 828 N N . SER A 1 111 ? -7.128 -10.763 11.870 1.00 96.56 111 SER A N 1
ATOM 829 C CA . SER A 1 111 ? -7.731 -9.595 12.519 1.00 96.56 111 SER A CA 1
ATOM 830 C C . SER A 1 111 ? -6.646 -8.591 12.919 1.00 96.56 111 SER A C 1
ATOM 832 O O . SER A 1 111 ? -5.465 -8.933 13.043 1.00 96.56 111 SER A O 1
ATOM 834 N N . VAL A 1 112 ? -7.039 -7.333 13.071 1.00 97.00 112 VAL A N 1
ATOM 835 C CA . VAL A 1 112 ? -6.129 -6.226 13.355 1.00 97.00 112 VAL A CA 1
ATOM 836 C C . VAL A 1 112 ? -6.407 -5.690 14.746 1.00 97.00 112 VAL A C 1
ATOM 838 O O . VAL A 1 112 ? -7.492 -5.178 15.001 1.00 97.00 112 VAL A O 1
ATOM 841 N N . LEU A 1 113 ? -5.413 -5.762 15.625 1.00 95.94 113 LEU A N 1
ATOM 842 C CA . LEU A 1 113 ? -5.427 -5.054 16.897 1.00 95.94 113 LEU A CA 1
ATOM 843 C C . LEU A 1 113 ? -4.865 -3.644 16.693 1.00 95.94 113 LEU A C 1
ATOM 845 O O . LEU A 1 113 ? -3.732 -3.478 16.241 1.00 95.94 113 LEU A O 1
ATOM 849 N N . VAL A 1 114 ? -5.643 -2.635 17.059 1.00 96.06 114 VAL A N 1
ATOM 850 C CA . VAL A 1 114 ? -5.266 -1.222 17.021 1.00 96.06 114 VAL A CA 1
ATOM 851 C C . VAL A 1 114 ? -5.077 -0.742 18.452 1.00 96.06 114 VAL A C 1
ATOM 853 O O . VAL A 1 114 ? -6.045 -0.571 19.196 1.00 96.06 114 VAL A O 1
ATOM 856 N N . ASP A 1 115 ? -3.824 -0.512 18.832 1.00 94.38 115 ASP A N 1
ATOM 857 C CA . ASP A 1 115 ? -3.457 0.029 20.136 1.00 94.38 115 ASP A CA 1
ATOM 858 C C . ASP A 1 115 ? -2.850 1.423 19.962 1.00 94.38 115 ASP A C 1
ATOM 860 O O . ASP A 1 115 ? -1.637 1.598 19.847 1.00 94.38 115 ASP A O 1
ATOM 864 N N . PHE A 1 116 ? -3.721 2.432 19.928 1.00 93.94 116 PHE A N 1
ATOM 865 C CA . PHE A 1 116 ? -3.335 3.847 19.871 1.00 93.94 116 PHE A CA 1
ATOM 866 C C . PHE A 1 116 ? -3.429 4.545 21.229 1.00 93.94 116 PHE A C 1
ATOM 868 O O . PHE A 1 116 ? -3.426 5.774 21.310 1.00 93.94 116 PHE A O 1
ATOM 875 N N . ARG A 1 117 ? -3.501 3.775 22.322 1.00 92.31 117 ARG A N 1
ATOM 876 C CA . ARG A 1 117 ? -3.704 4.302 23.677 1.00 92.31 117 ARG A CA 1
ATOM 877 C C . ARG A 1 117 ? -2.676 5.361 24.062 1.00 92.31 117 ARG A C 1
ATOM 879 O O . ARG A 1 117 ? -3.017 6.352 24.702 1.00 92.31 117 ARG A O 1
ATOM 886 N N . GLU A 1 118 ? -1.428 5.158 23.665 1.00 91.31 118 GLU A N 1
ATOM 887 C CA . GLU A 1 118 ? -0.330 6.095 23.891 1.00 91.31 118 GLU A CA 1
ATOM 888 C C . GLU A 1 118 ? -0.565 7.441 23.176 1.00 91.31 118 GLU A C 1
ATOM 890 O O . GLU A 1 118 ? -0.486 8.505 23.791 1.00 91.31 118 GLU A O 1
ATOM 895 N N . GLY A 1 119 ? -0.943 7.414 21.895 1.00 91.38 119 GLY A N 1
ATOM 896 C CA . GLY A 1 119 ? -1.290 8.614 21.134 1.00 91.38 119 GLY A CA 1
ATOM 897 C C . GLY A 1 119 ? -2.523 9.337 21.679 1.00 91.38 119 GLY A C 1
ATOM 898 O O . GLY A 1 119 ? -2.559 10.567 21.683 1.00 91.38 119 GLY A O 1
ATOM 899 N N . GLU A 1 120 ? -3.512 8.598 22.186 1.00 91.19 120 GLU A N 1
ATOM 900 C CA . GLU A 1 120 ? -4.681 9.179 22.853 1.00 91.19 120 GLU A CA 1
ATOM 901 C C . GLU A 1 120 ? -4.293 9.930 24.133 1.00 91.19 120 GLU A C 1
ATOM 903 O O . GLU A 1 120 ? -4.750 11.058 24.333 1.00 91.19 120 GLU A O 1
ATOM 908 N N . ARG A 1 121 ? -3.409 9.356 24.963 1.00 91.88 121 ARG A N 1
ATOM 909 C CA . ARG A 1 121 ? -2.920 9.996 26.198 1.00 91.88 121 ARG A CA 1
ATOM 910 C C . ARG A 1 121 ? -2.153 11.281 25.925 1.00 91.88 121 ARG A C 1
ATOM 912 O O . ARG A 1 121 ? -2.402 12.284 26.587 1.00 91.88 121 ARG A O 1
ATOM 919 N N . ARG A 1 122 ? -1.294 11.301 24.901 1.00 92.25 122 ARG A N 1
ATOM 920 C CA . ARG A 1 122 ? -0.575 12.524 24.488 1.00 92.25 122 ARG A CA 1
ATOM 921 C C . ARG A 1 122 ? -1.508 13.645 24.023 1.00 92.25 122 ARG A C 1
ATOM 923 O O . ARG A 1 122 ? -1.146 14.810 24.110 1.00 92.25 122 ARG A O 1
ATOM 930 N N . LYS A 1 123 ? -2.714 13.302 23.562 1.00 90.44 123 LYS A N 1
ATOM 931 C CA . LYS A 1 123 ? -3.781 14.253 23.205 1.00 90.44 123 LYS A CA 1
ATOM 932 C C . LYS A 1 123 ? -4.680 14.626 24.397 1.00 90.44 123 LYS A C 1
ATOM 934 O O . LYS A 1 123 ? -5.743 15.199 24.187 1.00 90.44 123 LYS A O 1
ATOM 939 N N . GLY A 1 124 ? -4.312 14.253 25.626 1.00 91.56 124 GLY A N 1
ATOM 940 C CA . GLY A 1 124 ? -5.092 14.514 26.841 1.00 91.56 124 GLY A CA 1
ATOM 941 C C . GLY A 1 124 ? -6.326 13.619 27.023 1.00 91.56 124 GLY A C 1
ATOM 942 O O . GLY A 1 124 ? -7.134 13.863 27.916 1.00 91.56 124 GLY A O 1
ATOM 943 N N . ARG A 1 125 ? -6.505 12.579 26.196 1.00 90.12 125 ARG A N 1
ATOM 944 C CA . ARG A 1 125 ? -7.619 11.621 26.315 1.00 90.12 125 ARG A CA 1
ATOM 945 C C . ARG A 1 125 ? -7.230 10.440 27.206 1.00 90.12 125 ARG A C 1
ATOM 947 O O . ARG A 1 125 ? -6.058 10.170 27.436 1.00 90.12 125 ARG A O 1
ATOM 954 N N . LYS A 1 126 ? -8.224 9.690 27.701 1.00 89.69 126 LYS A N 1
ATOM 955 C CA . LYS A 1 126 ? -7.997 8.613 28.688 1.00 89.69 126 LYS A CA 1
ATOM 956 C C . LYS A 1 126 ? -7.079 7.487 28.179 1.00 89.69 126 LYS A C 1
ATOM 958 O O . LYS A 1 126 ? -6.349 6.910 28.980 1.00 89.69 126 LYS A O 1
ATOM 963 N N . GLY A 1 127 ? -7.136 7.153 26.883 1.00 90.38 127 GLY A N 1
ATOM 964 C CA . GLY A 1 127 ? -6.318 6.093 26.275 1.00 90.38 127 GLY A CA 1
ATOM 965 C C . GLY A 1 127 ? -6.494 4.720 26.932 1.00 90.38 127 GLY A C 1
ATOM 966 O O . GLY A 1 127 ? -5.515 4.023 27.177 1.00 90.38 127 GLY A O 1
ATOM 967 N N . LYS A 1 128 ? -7.731 4.348 27.277 1.00 92.12 128 LYS A N 1
ATOM 968 C CA . LYS A 1 128 ? -8.045 3.103 28.002 1.00 92.12 128 LYS A CA 1
ATOM 969 C C . LYS A 1 128 ? -8.683 2.025 27.129 1.00 92.12 128 LYS A C 1
ATOM 971 O O . LYS A 1 128 ? -9.082 1.011 27.669 1.00 92.12 128 LYS A O 1
ATOM 976 N N . GLU A 1 129 ? -8.788 2.239 25.823 1.00 93.31 129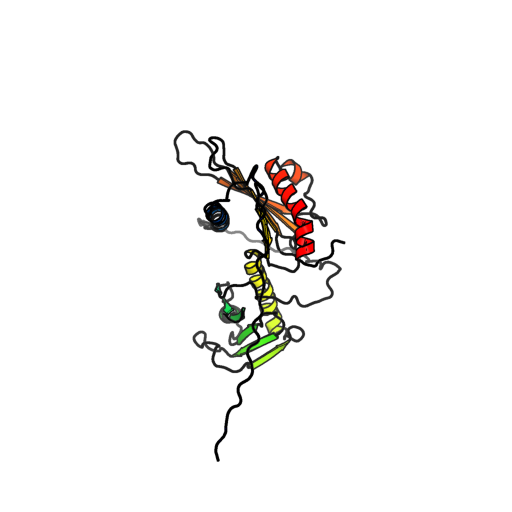 GLU A N 1
ATOM 977 C CA . GLU A 1 129 ? -9.490 1.338 24.903 1.00 93.31 129 GLU A CA 1
ATOM 978 C C . GLU A 1 129 ? -8.549 0.918 23.765 1.00 93.31 129 GLU A C 1
ATOM 980 O O . GLU A 1 129 ? -7.701 1.707 23.336 1.00 93.31 129 GLU A O 1
ATOM 985 N N . VAL A 1 130 ? -8.720 -0.303 23.262 1.00 94.50 130 VAL A N 1
ATOM 986 C CA . VAL A 1 130 ? -8.119 -0.798 22.011 1.00 94.50 130 VAL A CA 1
ATOM 987 C C . VAL A 1 130 ? -9.213 -1.327 21.089 1.00 94.50 130 VAL A C 1
ATOM 989 O O . VAL A 1 130 ? -10.300 -1.680 21.552 1.00 94.50 130 VAL A O 1
ATOM 992 N N . LEU A 1 131 ? -8.933 -1.394 19.786 1.00 95.75 131 LEU A N 1
ATOM 993 C CA . LEU A 1 131 ? -9.875 -1.931 18.801 1.00 95.75 131 LEU A CA 1
ATOM 994 C C . LEU A 1 131 ? -9.364 -3.252 18.234 1.00 95.75 131 LEU A C 1
ATOM 996 O O . LEU A 1 131 ? -8.195 -3.353 17.879 1.00 95.75 131 LEU A O 1
ATOM 1000 N N . MET A 1 132 ? -10.246 -4.230 18.080 1.00 96.12 132 MET A N 1
ATOM 1001 C CA . MET A 1 132 ? -10.022 -5.411 17.252 1.00 96.12 132 MET A CA 1
ATOM 1002 C C . MET A 1 132 ? -10.893 -5.296 16.007 1.00 96.12 132 MET A C 1
ATOM 1004 O O . MET A 1 132 ? -12.115 -5.214 16.102 1.00 96.12 132 MET A O 1
ATOM 1008 N N . ILE A 1 133 ? -10.277 -5.291 14.833 1.00 97.31 133 ILE A N 1
ATOM 1009 C CA . ILE A 1 133 ? -10.974 -5.190 13.555 1.00 97.31 133 ILE A CA 1
ATOM 1010 C C . ILE A 1 133 ? -10.896 -6.543 12.854 1.00 97.31 133 ILE A C 1
ATOM 1012 O O . ILE A 1 133 ? -9.828 -7.141 12.727 1.00 97.31 133 ILE A O 1
ATOM 1016 N N . SER A 1 134 ? -12.046 -7.035 12.415 1.00 97.12 134 SER A N 1
ATOM 1017 C CA . SER A 1 134 ? -12.176 -8.269 11.632 1.00 97.12 134 SER A CA 1
ATOM 1018 C C . SER A 1 134 ? -11.399 -8.226 10.305 1.00 97.12 134 SER A C 1
ATOM 1020 O O . SER A 1 134 ? -11.009 -7.173 9.806 1.00 97.12 134 SER A O 1
ATOM 1022 N N . VAL A 1 135 ? -11.152 -9.405 9.727 1.00 96.81 135 VAL A N 1
ATOM 1023 C CA . VAL A 1 135 ? -10.298 -9.596 8.538 1.00 96.81 135 VAL A CA 1
ATOM 1024 C C . VAL A 1 135 ? -10.795 -8.839 7.304 1.00 96.81 135 VAL A C 1
ATOM 1026 O O . VAL A 1 135 ? -9.995 -8.378 6.490 1.00 96.81 135 VAL A O 1
ATOM 1029 N N . ASP A 1 136 ? -12.111 -8.759 7.136 1.00 94.56 136 ASP A N 1
ATOM 1030 C CA . ASP A 1 136 ? -12.797 -8.052 6.051 1.00 94.56 136 ASP A CA 1
ATOM 1031 C C . ASP A 1 136 ? -13.099 -6.590 6.391 1.00 94.56 136 ASP A C 1
ATOM 1033 O O . ASP A 1 136 ? -13.735 -5.895 5.599 1.00 94.56 136 ASP A O 1
ATOM 1037 N N . GLY A 1 137 ? -12.661 -6.149 7.570 1.00 95.38 137 GLY A N 1
ATOM 1038 C CA . GLY A 1 137 ? -12.840 -4.804 8.064 1.00 95.38 137 GLY A CA 1
ATOM 1039 C C . GLY A 1 137 ? -14.244 -4.492 8.558 1.00 95.38 137 GLY A C 1
ATOM 1040 O O . GLY A 1 137 ? -14.384 -3.413 9.109 1.00 95.38 137 GLY A O 1
ATOM 1041 N N . GLY A 1 138 ? -15.247 -5.368 8.406 1.00 95.62 138 GLY A N 1
ATOM 1042 C CA . GLY A 1 138 ? -16.669 -5.019 8.557 1.00 95.62 138 GLY A CA 1
ATOM 1043 C C . GLY A 1 138 ? -17.176 -4.930 10.000 1.00 95.62 138 GLY A C 1
ATOM 1044 O O . GLY A 1 138 ? -18.157 -4.239 10.278 1.00 95.62 138 GLY A O 1
ATOM 1045 N N . THR A 1 139 ? -16.484 -5.591 10.926 1.00 96.75 139 THR A N 1
ATOM 1046 C CA . THR A 1 139 ? -16.781 -5.605 12.367 1.00 96.75 139 THR A CA 1
ATOM 1047 C C . THR A 1 139 ? -15.615 -5.044 13.175 1.00 96.75 139 THR A C 1
ATOM 1049 O O . THR A 1 139 ? -14.460 -5.418 12.936 1.00 96.75 139 THR A O 1
ATOM 1052 N N . VAL A 1 140 ? -15.930 -4.196 14.157 1.00 97.38 140 VAL A N 1
ATOM 1053 C CA . VAL A 1 140 ? -14.993 -3.591 15.111 1.00 97.38 140 VAL A CA 1
ATOM 1054 C C . VAL A 1 140 ? -15.437 -3.913 16.536 1.00 97.38 140 VAL A C 1
ATOM 1056 O O . VAL A 1 140 ? -16.531 -3.540 16.951 1.00 97.38 140 VAL A O 1
ATOM 1059 N N . GLN A 1 141 ? -14.575 -4.569 17.299 1.00 96.44 141 GLN A N 1
ATOM 1060 C CA . GLN A 1 141 ? -14.767 -4.834 18.722 1.00 96.44 141 GLN A CA 1
ATOM 1061 C C . GLN A 1 141 ? -13.901 -3.880 19.541 1.00 96.44 141 GLN A C 1
ATOM 1063 O O . GLN A 1 141 ? -12.748 -3.621 19.198 1.00 96.44 141 GLN A O 1
ATOM 1068 N N . VAL A 1 142 ? -14.459 -3.353 20.622 1.00 95.31 142 VAL A N 1
ATOM 1069 C CA . VAL A 1 142 ? -13.781 -2.458 21.559 1.00 95.31 142 VAL A CA 1
ATOM 1070 C C . VAL A 1 142 ? -13.478 -3.236 22.824 1.00 95.31 142 VAL A C 1
ATOM 1072 O O . VAL A 1 142 ? -14.368 -3.876 23.380 1.00 95.31 142 VAL A O 1
ATOM 1075 N N . TYR A 1 143 ? -12.244 -3.134 23.299 1.00 93.62 143 TYR A N 1
ATOM 1076 C CA . TYR A 1 143 ? -11.818 -3.747 24.550 1.00 93.62 143 TYR A CA 1
ATOM 1077 C C . TYR A 1 143 ? -11.284 -2.693 25.506 1.00 93.62 143 TYR A C 1
ATOM 1079 O O . TYR A 1 143 ? -10.519 -1.807 25.105 1.00 93.62 143 TYR A O 1
ATOM 1087 N N . ASP A 1 144 ? -11.644 -2.834 26.777 1.00 91.31 144 ASP A N 1
ATOM 1088 C CA . ASP A 1 144 ? -11.027 -2.076 27.854 1.00 91.31 144 ASP A CA 1
ATOM 1089 C C . ASP A 1 144 ? -9.607 -2.585 28.112 1.00 91.31 144 ASP A C 1
ATOM 1091 O O . ASP A 1 144 ? -9.344 -3.769 28.306 1.00 91.31 144 ASP A O 1
ATOM 1095 N N . ALA A 1 145 ? -8.669 -1.650 28.117 1.00 88.81 145 ALA A N 1
ATOM 1096 C CA . ALA A 1 145 ? -7.249 -1.875 28.319 1.00 88.81 145 ALA A CA 1
ATOM 1097 C C . ALA A 1 145 ? -6.656 -0.680 29.099 1.00 88.81 145 ALA A C 1
ATOM 1099 O O . ALA A 1 145 ? -5.934 0.157 28.536 1.00 88.81 145 ALA A O 1
ATOM 1100 N N . PRO A 1 146 ? -6.969 -0.548 30.403 1.00 83.25 146 PRO A N 1
ATOM 1101 C CA . PRO A 1 146 ? -6.618 0.629 31.199 1.00 83.25 146 PRO A CA 1
ATOM 1102 C C . PRO A 1 146 ? -5.109 0.790 31.436 1.00 83.25 146 PRO A C 1
ATOM 1104 O O . PRO A 1 146 ? -4.634 1.927 31.517 1.00 83.25 146 PRO A O 1
ATOM 1107 N N . HIS A 1 147 ? -4.354 -0.313 31.491 1.00 81.06 147 HIS A N 1
ATOM 1108 C CA . HIS A 1 147 ? -2.901 -0.313 31.678 1.00 81.06 147 HIS A CA 1
ATOM 1109 C C . HIS A 1 147 ? -2.187 -0.798 30.417 1.00 81.06 147 HIS A C 1
ATOM 1111 O O . HIS A 1 147 ? -2.604 -1.777 29.799 1.00 81.06 147 HIS A O 1
ATOM 1117 N N . LEU A 1 148 ? -1.085 -0.139 30.042 1.00 76.25 148 LEU A N 1
ATOM 1118 C CA . LEU A 1 148 ? -0.287 -0.513 28.865 1.00 76.25 148 LEU A CA 1
ATOM 1119 C C . LEU A 1 148 ? 0.273 -1.943 28.956 1.00 76.25 148 LEU A C 1
ATOM 1121 O O . LEU A 1 148 ? 0.445 -2.585 27.926 1.00 76.25 148 LEU A O 1
ATOM 1125 N N . SER A 1 149 ? 0.495 -2.442 30.175 1.00 71.12 149 SER A N 1
ATOM 1126 C CA . SER A 1 149 ? 0.973 -3.796 30.469 1.00 71.12 149 SER A CA 1
ATOM 1127 C C . SER A 1 149 ? -0.110 -4.875 30.440 1.00 71.12 149 SER A C 1
ATOM 1129 O O . SER A 1 149 ? 0.234 -6.053 30.420 1.00 71.12 149 SER A O 1
ATOM 1131 N N . THR A 1 150 ? -1.401 -4.518 30.445 1.00 64.44 150 THR A N 1
ATOM 1132 C CA . THR A 1 150 ? -2.480 -5.510 30.378 1.00 64.44 150 THR A CA 1
ATOM 1133 C C . THR A 1 150 ? -2.584 -6.030 28.945 1.00 64.44 150 THR A C 1
ATOM 1135 O O . THR A 1 150 ? -2.919 -5.244 28.052 1.00 64.44 150 THR A O 1
ATOM 1138 N N . PRO A 1 151 ? -2.315 -7.326 28.689 1.00 62.28 151 PRO A N 1
ATOM 1139 C CA . PRO A 1 151 ? -2.600 -7.904 27.390 1.00 62.28 151 PRO A CA 1
ATOM 1140 C C . PRO A 1 151 ? -4.109 -7.819 27.157 1.00 62.28 151 PRO A C 1
ATOM 1142 O O . PRO A 1 151 ? -4.900 -8.249 27.992 1.00 62.28 151 PRO A O 1
ATOM 1145 N N . CYS A 1 152 ? -4.518 -7.293 26.005 1.00 63.00 152 CYS A N 1
ATOM 1146 C CA . CYS A 1 152 ? -5.927 -7.164 25.608 1.00 63.00 152 CYS A CA 1
ATOM 1147 C C . CYS A 1 152 ? -6.642 -8.530 25.473 1.00 63.00 152 CYS A C 1
ATOM 1149 O O . CYS A 1 152 ? -7.816 -8.595 25.136 1.00 63.00 152 CYS A O 1
ATOM 1151 N N . CYS A 1 153 ? -5.910 -9.626 25.684 1.00 54.38 153 CYS A N 1
ATOM 1152 C CA . CYS A 1 153 ? -6.213 -10.979 25.245 1.00 54.38 153 CYS A CA 1
ATOM 1153 C C . CYS A 1 153 ? -7.120 -11.779 26.195 1.00 54.38 153 CYS A C 1
ATOM 1155 O O . CYS A 1 153 ? -7.288 -12.970 25.958 1.00 54.38 153 CYS A O 1
ATOM 1157 N N . LEU A 1 154 ? -7.651 -11.189 27.273 1.00 52.00 154 LEU A N 1
ATOM 1158 C CA . LEU A 1 154 ? -8.364 -11.933 28.328 1.00 52.00 154 LEU A CA 1
ATOM 1159 C C . LEU A 1 154 ? -9.697 -11.306 28.779 1.00 52.00 154 LEU A C 1
ATOM 1161 O O . LEU A 1 154 ? -10.287 -11.788 29.740 1.00 52.00 154 LEU A O 1
ATOM 1165 N N . ALA A 1 155 ? -10.179 -10.252 28.118 1.00 66.69 155 ALA A N 1
ATOM 1166 C CA . ALA A 1 155 ? -11.472 -9.639 28.428 1.00 66.69 155 ALA A CA 1
ATOM 1167 C C . ALA A 1 155 ? -12.496 -9.930 27.324 1.00 66.69 155 ALA A C 1
ATOM 1169 O O . ALA A 1 155 ? -12.131 -10.080 26.158 1.00 66.69 155 ALA A O 1
ATOM 1170 N N . GLU A 1 156 ? -13.776 -9.979 27.684 1.00 85.25 156 GLU A N 1
ATOM 1171 C CA . GLU A 1 156 ? -14.871 -9.882 26.718 1.00 85.25 156 GLU A CA 1
ATOM 1172 C C . GLU A 1 156 ? -14.875 -8.488 26.070 1.00 85.25 156 GLU A C 1
ATOM 1174 O O . GLU A 1 156 ? -14.385 -7.512 26.645 1.00 85.25 156 GLU A O 1
ATOM 1179 N N . ALA A 1 157 ? -15.401 -8.385 24.847 1.00 91.69 157 ALA A N 1
ATOM 1180 C CA . ALA A 1 157 ? -15.504 -7.095 24.175 1.00 91.69 157 ALA A CA 1
ATOM 1181 C C . ALA A 1 157 ? -16.503 -6.202 24.925 1.00 91.69 157 ALA A C 1
ATOM 1183 O O . ALA A 1 157 ? -17.665 -6.569 25.084 1.00 91.69 157 ALA A O 1
ATOM 1184 N N . ALA A 1 158 ? -16.075 -5.002 25.317 1.00 92.94 158 ALA A N 1
ATOM 1185 C CA . ALA A 1 158 ? -16.941 -4.006 25.947 1.00 92.94 158 ALA A CA 1
ATOM 1186 C C . ALA A 1 158 ? -18.056 -3.539 24.995 1.00 92.94 158 ALA A C 1
ATOM 1188 O O . ALA A 1 158 ? -19.147 -3.173 25.425 1.00 92.94 158 ALA A O 1
ATOM 1189 N N . ALA A 1 159 ? -17.782 -3.544 23.687 1.00 95.69 159 ALA A N 1
ATOM 1190 C CA . ALA A 1 159 ? -18.774 -3.294 22.651 1.00 95.69 159 ALA A CA 1
ATOM 1191 C C . ALA A 1 159 ? -18.347 -3.905 21.312 1.00 95.69 159 ALA A C 1
ATOM 1193 O O . ALA A 1 159 ? -17.158 -4.042 21.028 1.00 95.69 159 ALA A O 1
ATOM 1194 N N . THR A 1 160 ? -19.323 -4.210 20.459 1.00 97.38 160 THR A N 1
ATOM 1195 C CA . THR A 1 160 ? -19.104 -4.646 19.074 1.00 97.38 160 THR A CA 1
ATOM 1196 C C . THR A 1 160 ? -19.952 -3.792 18.144 1.00 97.38 160 THR A C 1
ATOM 1198 O O . THR A 1 160 ? -21.143 -3.618 18.382 1.00 97.38 160 THR A O 1
ATOM 1201 N N . TYR A 1 161 ? -19.344 -3.273 17.081 1.00 97.62 161 TYR A N 1
ATOM 1202 C CA . TYR A 1 161 ? -20.001 -2.427 16.091 1.00 97.62 161 TYR A CA 1
ATOM 1203 C C . TYR A 1 161 ? -19.778 -2.980 14.687 1.00 97.62 161 TYR A C 1
ATOM 1205 O O . TYR A 1 161 ? -18.662 -3.369 14.331 1.00 97.62 161 TYR A O 1
ATOM 1213 N N . ALA A 1 162 ? -20.817 -2.931 13.857 1.00 96.31 162 ALA A N 1
ATOM 1214 C CA . ALA A 1 162 ? -20.623 -2.908 12.414 1.00 96.31 162 ALA A CA 1
ATOM 1215 C C . ALA A 1 162 ? -19.979 -1.569 12.018 1.00 96.31 162 ALA A C 1
ATOM 1217 O O . ALA A 1 162 ? -20.278 -0.534 12.616 1.00 96.31 162 ALA A O 1
ATOM 1218 N N . VAL A 1 163 ? -19.125 -1.555 10.994 1.00 94.81 163 VAL A N 1
ATOM 1219 C CA . VAL A 1 163 ? -18.441 -0.324 10.547 1.00 94.81 163 VAL A CA 1
ATOM 1220 C C . VAL A 1 163 ? -19.406 0.796 10.168 1.00 94.81 163 VAL A C 1
ATOM 1222 O O . VAL A 1 163 ? -19.140 1.959 10.466 1.00 94.81 163 VAL A O 1
ATOM 1225 N N . SER A 1 164 ? -20.543 0.458 9.561 1.00 93.44 164 SER A N 1
ATOM 1226 C CA . SER A 1 164 ? -21.599 1.415 9.208 1.00 93.44 164 SER A CA 1
ATOM 1227 C C . SER A 1 164 ? -22.227 2.107 10.423 1.00 93.44 164 SER A C 1
ATOM 1229 O O . SER A 1 164 ? -22.807 3.179 10.281 1.00 93.44 164 SER A O 1
ATOM 1231 N N . GLN A 1 165 ? -22.100 1.515 11.612 1.00 95.31 165 GLN A N 1
ATOM 1232 C CA . GLN A 1 165 ? -22.654 1.999 12.878 1.00 95.31 165 GLN A CA 1
ATOM 1233 C C . GLN A 1 165 ? -21.554 2.403 13.871 1.00 95.31 165 GLN A C 1
ATOM 1235 O O . GLN A 1 165 ? -21.823 2.599 15.056 1.00 95.31 165 GLN A O 1
ATOM 1240 N N . LEU A 1 166 ? -20.302 2.504 13.414 1.00 95.06 166 LEU A N 1
ATOM 1241 C CA . LEU A 1 166 ? -19.169 2.770 14.286 1.00 95.06 166 LEU A CA 1
ATOM 1242 C C . LEU A 1 166 ? -19.265 4.192 14.876 1.00 95.06 166 LEU A C 1
ATOM 1244 O O . LEU A 1 166 ? -19.294 5.165 14.116 1.00 95.06 166 LEU A O 1
ATOM 1248 N N . PRO A 1 167 ? -19.249 4.357 16.215 1.00 95.50 167 PRO A N 1
ATOM 1249 C CA . PRO A 1 167 ? -19.297 5.672 16.840 1.00 95.50 167 PRO A CA 1
ATOM 1250 C C . PRO A 1 167 ? -18.195 6.611 16.340 1.00 95.50 167 PRO A C 1
ATOM 1252 O O . PRO A 1 167 ? -17.046 6.203 16.143 1.00 95.50 167 PRO A O 1
ATOM 1255 N N . GLN A 1 168 ? -18.510 7.907 16.228 1.00 91.88 168 GLN A N 1
ATOM 1256 C CA . GLN A 1 168 ? -17.588 8.926 15.705 1.00 91.88 168 GLN A CA 1
ATOM 1257 C C . GLN A 1 168 ? -16.228 8.932 16.425 1.00 91.88 168 GLN A C 1
ATOM 1259 O O . GLN A 1 168 ? -15.200 9.153 15.780 1.00 91.88 168 GLN A O 1
ATOM 1264 N N . LYS A 1 169 ? -16.203 8.617 17.734 1.00 91.56 169 LYS A N 1
ATOM 1265 C CA . LYS A 1 169 ? -14.963 8.520 18.525 1.00 91.56 169 LYS A CA 1
ATOM 1266 C C . LYS A 1 169 ? -13.960 7.495 17.980 1.00 91.56 169 LYS A C 1
ATOM 1268 O O . LYS A 1 169 ? -12.758 7.700 18.125 1.00 91.56 169 LYS A O 1
ATOM 1273 N N . TYR A 1 170 ? -14.433 6.436 17.321 1.00 94.31 170 TYR A N 1
ATOM 1274 C CA . TYR A 1 170 ? -13.596 5.388 16.729 1.00 94.31 170 TYR A CA 1
ATOM 1275 C C . TYR A 1 170 ? -13.372 5.568 15.229 1.00 94.31 170 TYR A C 1
ATOM 1277 O O . TYR A 1 170 ? -12.423 5.010 14.682 1.00 94.31 170 TYR A O 1
ATOM 1285 N N . GLY A 1 171 ? -14.194 6.379 14.558 1.00 93.19 171 GLY A N 1
ATOM 1286 C CA . GLY A 1 171 ? -14.116 6.567 13.109 1.00 93.19 171 GLY A CA 1
ATOM 1287 C C . GLY A 1 171 ? -12.763 7.099 12.623 1.00 93.19 171 GLY A C 1
ATOM 1288 O O . GLY A 1 171 ? -12.295 6.697 11.561 1.00 93.19 171 GLY A O 1
ATOM 1289 N N . SER A 1 172 ? -12.097 7.967 13.392 1.00 90.81 172 SER A N 1
ATOM 1290 C CA . SER A 1 172 ? -10.754 8.456 13.040 1.00 90.81 172 SER A CA 1
ATOM 1291 C C . SER A 1 172 ? -9.688 7.362 13.142 1.00 90.81 172 SER A C 1
ATOM 1293 O O . SER A 1 172 ? -8.872 7.238 12.233 1.00 90.81 172 SER A O 1
ATOM 1295 N N . MET A 1 173 ? -9.731 6.534 14.191 1.00 93.06 173 MET A N 1
ATOM 1296 C CA . MET A 1 173 ? -8.819 5.397 14.359 1.00 93.06 173 MET A CA 1
ATOM 1297 C C . MET A 1 173 ? -9.042 4.335 13.283 1.00 93.06 173 MET A C 1
ATOM 1299 O O . MET A 1 173 ? -8.074 3.812 12.735 1.00 93.06 173 MET A O 1
ATOM 1303 N N . TYR A 1 174 ? -10.301 4.060 12.930 1.00 95.69 174 TYR A N 1
ATOM 1304 C CA . TYR A 1 174 ? -10.630 3.133 11.852 1.00 95.69 174 TYR A CA 1
ATOM 1305 C C . TYR A 1 174 ? -10.099 3.627 10.501 1.00 95.69 174 TYR A C 1
ATOM 1307 O O . TYR A 1 174 ? -9.380 2.896 9.830 1.00 95.69 174 TYR A O 1
ATOM 1315 N N . ARG A 1 175 ? -10.365 4.888 10.124 1.00 94.62 175 ARG A N 1
ATOM 1316 C CA . ARG A 1 175 ? -9.851 5.462 8.865 1.00 94.62 175 ARG A CA 1
ATOM 1317 C C . ARG A 1 175 ? -8.326 5.460 8.796 1.00 94.62 175 ARG A C 1
ATOM 1319 O O . ARG A 1 175 ? -7.769 5.171 7.742 1.00 94.62 175 ARG A O 1
ATOM 1326 N N . GLU A 1 176 ? -7.656 5.762 9.903 1.00 93.44 176 GLU A N 1
ATOM 1327 C CA . GLU A 1 176 ? -6.195 5.688 9.963 1.00 93.44 176 GLU A CA 1
ATOM 1328 C C . GLU A 1 176 ? -5.700 4.247 9.791 1.00 93.44 176 GLU A C 1
ATOM 1330 O O . GLU A 1 176 ? -4.773 3.988 9.031 1.00 93.44 176 GLU A O 1
ATOM 1335 N N . THR A 1 177 ? -6.379 3.285 10.418 1.00 95.44 177 THR A N 1
ATOM 1336 C CA . THR A 1 177 ? -6.081 1.855 10.259 1.00 95.44 177 THR A CA 1
ATOM 1337 C C . THR A 1 177 ? -6.241 1.410 8.805 1.00 95.44 177 THR A C 1
ATOM 1339 O O . THR A 1 177 ? -5.366 0.715 8.295 1.00 95.44 177 THR A O 1
ATOM 1342 N N . VAL A 1 178 ? -7.303 1.840 8.113 1.00 95.19 178 VAL A N 1
ATOM 1343 C CA . VAL A 1 178 ? -7.503 1.563 6.680 1.00 95.19 178 VAL A CA 1
ATOM 1344 C C . VAL A 1 178 ? -6.299 2.046 5.869 1.00 95.19 178 VAL A C 1
ATOM 1346 O O . VAL A 1 178 ? -5.748 1.267 5.096 1.00 95.19 178 VAL A O 1
ATOM 1349 N N . ARG A 1 179 ? -5.834 3.283 6.094 1.00 93.88 179 ARG A N 1
ATOM 1350 C CA . ARG A 1 179 ? -4.663 3.852 5.398 1.00 93.88 179 ARG A CA 1
ATOM 1351 C C . ARG A 1 179 ? -3.387 3.053 5.652 1.00 93.88 179 ARG A C 1
ATOM 1353 O O . ARG A 1 179 ? -2.686 2.715 4.705 1.00 93.88 179 ARG A O 1
ATOM 1360 N N . LEU A 1 180 ? -3.111 2.713 6.910 1.00 95.25 180 LEU A N 1
ATOM 1361 C CA . LEU A 1 180 ? -1.922 1.943 7.292 1.00 95.25 180 LEU A CA 1
ATOM 1362 C C . LEU A 1 180 ? -1.944 0.526 6.708 1.00 95.25 180 LEU A C 1
ATOM 1364 O O . LEU A 1 180 ? -0.936 0.039 6.198 1.00 95.25 180 LEU A O 1
ATOM 1368 N N . VAL A 1 181 ? -3.099 -0.143 6.756 1.00 96.06 181 VAL A N 1
ATOM 1369 C CA . VAL A 1 181 ? -3.284 -1.460 6.133 1.00 96.06 181 VAL A CA 1
ATOM 1370 C C . VAL A 1 181 ? -3.069 -1.372 4.627 1.00 96.06 181 VAL A C 1
ATOM 1372 O O . VAL A 1 181 ? -2.426 -2.252 4.054 1.00 96.06 181 VAL A O 1
ATOM 1375 N N . ASP A 1 182 ? -3.565 -0.319 3.984 1.00 94.75 182 ASP A N 1
ATOM 1376 C CA . ASP A 1 182 ? -3.382 -0.139 2.552 1.00 94.75 182 ASP A CA 1
ATOM 1377 C C . ASP A 1 182 ? -1.917 0.111 2.177 1.00 94.75 182 ASP A C 1
ATOM 1379 O O . ASP A 1 182 ? -1.404 -0.496 1.236 1.00 94.75 182 ASP A O 1
ATOM 1383 N N . GLU A 1 183 ? -1.193 0.887 2.985 1.00 94.06 183 GLU A N 1
ATOM 1384 C CA . GLU A 1 183 ? 0.247 1.078 2.824 1.00 94.06 183 GLU A CA 1
ATOM 1385 C C . GLU A 1 183 ? 1.014 -0.249 2.938 1.00 94.06 183 GLU A C 1
ATOM 1387 O O . GLU A 1 183 ? 1.874 -0.541 2.101 1.00 94.06 183 GLU A O 1
ATOM 1392 N N . LEU A 1 184 ? 0.676 -1.102 3.913 1.00 95.25 184 LEU A N 1
ATOM 1393 C CA . LEU A 1 184 ? 1.274 -2.438 4.037 1.00 95.25 184 LEU A CA 1
ATOM 1394 C C . LEU A 1 184 ? 1.002 -3.291 2.792 1.00 95.25 184 LEU A C 1
ATOM 1396 O O . LEU A 1 184 ? 1.901 -3.969 2.288 1.00 95.25 184 LEU A O 1
ATOM 1400 N N . LYS A 1 185 ? -0.226 -3.242 2.266 1.00 96.00 185 LYS A N 1
ATOM 1401 C CA . LYS A 1 185 ? -0.619 -3.972 1.052 1.00 96.00 185 LYS A CA 1
ATOM 1402 C C . LYS A 1 185 ? 0.073 -3.443 -0.205 1.00 96.00 185 LYS A C 1
ATOM 1404 O O . LYS A 1 185 ? 0.235 -4.210 -1.152 1.00 96.00 185 LYS A O 1
ATOM 1409 N N . SER A 1 186 ? 0.531 -2.190 -0.207 1.00 95.56 186 SER A N 1
ATOM 1410 C CA . SER A 1 186 ? 1.240 -1.583 -1.345 1.00 95.56 186 SER A CA 1
ATOM 1411 C C . SER A 1 186 ? 2.612 -2.208 -1.613 1.00 95.56 186 SER A C 1
ATOM 1413 O O . SER A 1 186 ? 3.252 -1.886 -2.605 1.00 95.56 186 SER A O 1
ATOM 1415 N N . ARG A 1 187 ? 3.071 -3.101 -0.726 1.00 95.25 187 ARG A N 1
ATOM 1416 C CA . ARG A 1 187 ? 4.330 -3.851 -0.838 1.00 95.25 187 ARG A CA 1
ATOM 1417 C C . ARG A 1 187 ? 4.101 -5.344 -1.094 1.00 95.25 187 ARG A C 1
ATOM 1419 O O . ARG A 1 187 ? 5.043 -6.129 -1.041 1.00 95.25 187 ARG A O 1
ATOM 1426 N N . ILE A 1 188 ? 2.849 -5.755 -1.301 1.00 96.75 188 ILE A N 1
ATOM 1427 C CA . ILE A 1 188 ? 2.467 -7.158 -1.460 1.00 96.75 188 ILE A CA 1
ATOM 1428 C C . ILE A 1 188 ? 1.988 -7.381 -2.892 1.00 96.75 188 ILE A C 1
ATOM 1430 O O . ILE A 1 188 ? 0.942 -6.843 -3.261 1.00 96.75 188 ILE A O 1
ATOM 1434 N N . PRO A 1 189 ? 2.683 -8.223 -3.673 1.00 96.62 189 PRO A N 1
ATOM 1435 C CA . PRO A 1 189 ? 2.233 -8.595 -5.004 1.00 96.62 189 PRO A CA 1
ATOM 1436 C C . PRO A 1 189 ? 0.858 -9.277 -4.968 1.00 96.62 189 PRO A C 1
ATOM 1438 O O . PRO A 1 189 ? 0.620 -10.226 -4.214 1.00 96.62 189 PRO A O 1
ATOM 1441 N N . LYS A 1 190 ? -0.058 -8.794 -5.804 1.00 94.62 190 LYS A N 1
ATOM 1442 C CA . LYS A 1 190 ? -1.348 -9.418 -6.123 1.00 94.62 190 LYS A CA 1
ATOM 1443 C C . LYS A 1 190 ? -1.248 -10.250 -7.400 1.00 94.62 190 LYS A C 1
ATOM 1445 O O . LYS A 1 190 ? -1.776 -11.358 -7.422 1.00 94.62 190 LYS A O 1
ATOM 1450 N N . LEU A 1 191 ? -0.573 -9.720 -8.418 1.00 95.94 191 LEU A N 1
ATOM 1451 C CA . LEU A 1 191 ? -0.281 -10.373 -9.694 1.00 95.94 191 LEU A CA 1
ATOM 1452 C C . LEU A 1 191 ? 1.128 -9.964 -10.130 1.00 95.94 191 LEU A C 1
ATOM 1454 O O . LEU A 1 191 ? 1.504 -8.805 -9.970 1.00 95.94 191 LEU A O 1
ATOM 1458 N N . VAL A 1 192 ? 1.886 -10.908 -10.681 1.00 97.75 192 VAL A N 1
ATOM 1459 C CA . VAL A 1 192 ? 3.207 -10.660 -11.267 1.00 97.75 192 VAL A CA 1
ATOM 1460 C C . VAL A 1 192 ? 3.197 -11.202 -12.688 1.00 97.75 192 VAL A C 1
ATOM 1462 O O . VAL A 1 192 ? 2.771 -12.336 -12.904 1.00 97.75 192 VAL A O 1
ATOM 1465 N N . HIS A 1 193 ? 3.661 -10.399 -13.636 1.00 97.88 193 HIS A N 1
ATOM 1466 C CA . HIS A 1 193 ? 3.844 -10.775 -15.028 1.00 97.88 193 HIS A CA 1
ATOM 1467 C C . HIS A 1 193 ? 5.310 -10.576 -15.410 1.00 97.88 193 HIS A C 1
ATOM 1469 O O . HIS A 1 193 ? 5.874 -9.502 -15.200 1.00 97.88 193 HIS A O 1
ATOM 1475 N N . TYR A 1 194 ? 5.926 -11.642 -15.910 1.00 97.75 194 TYR A N 1
ATOM 1476 C CA . TYR 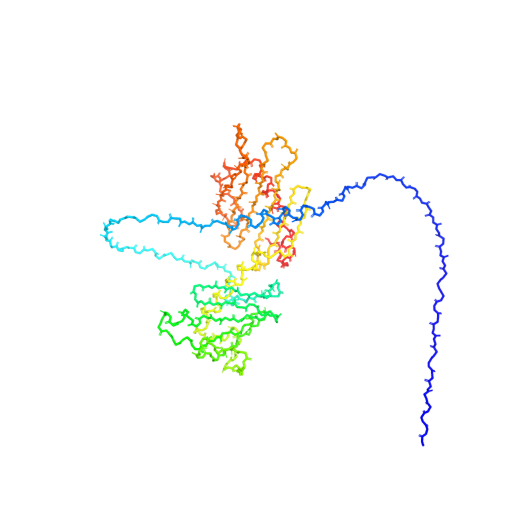A 1 194 ? 7.310 -11.641 -16.362 1.00 97.75 194 TYR A CA 1
ATOM 1477 C C . TYR A 1 194 ? 7.329 -11.514 -17.882 1.00 97.75 194 TYR A C 1
ATOM 1479 O O . TYR A 1 194 ? 6.652 -12.277 -18.569 1.00 97.75 194 TYR A O 1
ATOM 1487 N N . LEU A 1 195 ? 8.103 -10.548 -18.355 1.00 96.25 195 LEU A N 1
ATOM 1488 C CA . LEU A 1 195 ? 8.489 -10.349 -19.744 1.00 96.25 195 LEU A CA 1
ATOM 1489 C C . LEU A 1 195 ? 9.954 -10.778 -19.902 1.00 96.25 195 LEU A C 1
ATOM 1491 O O . LEU A 1 195 ? 10.617 -11.106 -18.913 1.00 96.25 195 LEU A O 1
ATOM 1495 N N . ASP A 1 196 ? 10.461 -10.775 -21.132 1.00 94.12 196 ASP A N 1
ATOM 1496 C CA . ASP A 1 196 ? 11.830 -11.220 -21.418 1.00 94.12 196 ASP A CA 1
ATOM 1497 C C . ASP A 1 196 ? 12.888 -10.381 -20.676 1.00 94.12 196 ASP A C 1
ATOM 1499 O O . ASP A 1 196 ? 13.883 -10.919 -20.186 1.00 94.12 196 ASP A O 1
ATOM 1503 N N . ASP A 1 197 ? 12.644 -9.079 -20.537 1.00 94.75 197 ASP A N 1
ATOM 1504 C CA . ASP A 1 197 ? 13.547 -8.078 -19.960 1.00 94.75 197 ASP A CA 1
ATOM 1505 C C . ASP A 1 197 ? 12.918 -7.275 -18.805 1.00 94.75 197 ASP A C 1
ATOM 1507 O O . ASP A 1 197 ? 13.560 -6.386 -18.250 1.00 94.75 197 ASP A O 1
ATOM 1511 N N . ALA A 1 198 ? 11.677 -7.574 -18.411 1.00 97.19 198 ALA A N 1
ATOM 1512 C CA . ALA A 1 198 ? 10.961 -6.790 -17.413 1.00 97.19 198 ALA A CA 1
ATOM 1513 C C . ALA A 1 198 ? 10.087 -7.637 -16.486 1.00 97.19 198 ALA A C 1
ATOM 1515 O O . ALA A 1 198 ? 9.630 -8.735 -16.802 1.00 97.19 198 ALA A O 1
ATOM 1516 N N . LYS A 1 199 ? 9.801 -7.082 -15.312 1.00 98.31 199 LYS A N 1
ATOM 1517 C CA . LYS A 1 199 ? 8.853 -7.635 -14.348 1.00 98.31 199 LYS A CA 1
ATOM 1518 C C . LYS A 1 199 ? 7.804 -6.589 -14.014 1.00 98.31 199 LYS A C 1
ATOM 1520 O O . LYS A 1 199 ? 8.114 -5.579 -13.385 1.00 98.31 199 LYS A O 1
ATOM 1525 N N . CYS A 1 200 ? 6.555 -6.882 -14.352 1.00 98.62 200 CYS A N 1
ATOM 1526 C CA . CYS A 1 200 ? 5.399 -6.072 -13.996 1.00 98.62 200 CYS A CA 1
ATOM 1527 C C . CYS A 1 200 ? 4.698 -6.669 -12.769 1.00 98.62 200 CYS A C 1
ATOM 1529 O O . CYS A 1 200 ? 4.483 -7.877 -12.683 1.00 98.62 200 CYS A O 1
ATOM 1531 N N . THR A 1 201 ? 4.340 -5.842 -11.793 1.00 98.44 201 THR A N 1
ATOM 1532 C CA . THR A 1 201 ? 3.712 -6.269 -10.541 1.00 98.44 201 THR A CA 1
ATOM 1533 C C . THR A 1 201 ? 2.527 -5.377 -10.215 1.00 98.44 201 THR A C 1
ATOM 1535 O O . THR A 1 201 ? 2.678 -4.176 -10.027 1.00 98.44 201 THR A O 1
ATOM 1538 N N . LEU A 1 202 ? 1.346 -5.974 -10.092 1.00 97.88 202 LEU A N 1
ATOM 1539 C CA . LEU A 1 202 ? 0.175 -5.340 -9.498 1.00 97.88 202 LEU A CA 1
ATOM 1540 C C . LEU A 1 202 ? 0.210 -5.589 -7.992 1.00 97.88 202 LEU A C 1
ATOM 1542 O O . LEU A 1 202 ? 0.252 -6.742 -7.562 1.00 97.88 202 LEU A O 1
ATOM 1546 N N . MET A 1 203 ? 0.142 -4.533 -7.192 1.00 97.38 203 MET A N 1
ATOM 1547 C CA . MET A 1 203 ? 0.130 -4.590 -5.734 1.00 97.38 203 MET A CA 1
ATOM 1548 C C . MET A 1 203 ? -1.275 -4.843 -5.172 1.00 97.38 203 MET A C 1
ATOM 1550 O O . MET A 1 203 ? -2.294 -4.695 -5.849 1.00 97.38 203 MET A O 1
ATOM 1554 N N . ALA A 1 204 ? -1.341 -5.279 -3.913 1.00 95.25 204 ALA A N 1
ATOM 1555 C CA . ALA A 1 204 ? -2.584 -5.686 -3.264 1.00 95.25 204 ALA A CA 1
ATOM 1556 C C . ALA A 1 204 ? -3.384 -4.531 -2.641 1.00 95.25 204 ALA A C 1
ATOM 1558 O O . ALA A 1 204 ? -4.495 -4.778 -2.165 1.00 95.25 204 ALA A O 1
ATOM 1559 N N . ASN A 1 205 ? -2.835 -3.315 -2.573 1.00 94.19 205 ASN A N 1
ATOM 1560 C CA . ASN A 1 205 ? -3.510 -2.142 -2.011 1.00 94.19 205 ASN A CA 1
ATOM 1561 C C . ASN A 1 205 ? -4.729 -1.712 -2.845 1.00 94.19 205 ASN A C 1
ATOM 1563 O O . ASN A 1 205 ? -4.902 -2.158 -3.972 1.00 94.19 205 ASN A O 1
ATOM 1567 N N . GLY A 1 206 ? -5.599 -0.898 -2.253 1.00 83.31 206 GLY A N 1
ATOM 1568 C CA . GLY A 1 206 ? -6.815 -0.341 -2.832 1.00 83.31 206 GLY A CA 1
ATOM 1569 C C . GLY A 1 206 ? -7.793 -1.356 -3.447 1.00 83.31 206 GLY A C 1
ATOM 1570 O O . GLY A 1 206 ? -7.602 -2.574 -3.381 1.00 83.31 206 GLY A O 1
ATOM 1571 N N . PRO A 1 207 ? -8.867 -0.851 -4.074 1.00 82.69 207 PRO A N 1
ATOM 1572 C CA . PRO A 1 207 ? -9.540 -1.546 -5.171 1.00 82.69 207 PRO A CA 1
ATOM 1573 C C . PRO A 1 207 ? -8.698 -1.484 -6.464 1.00 82.69 207 PRO A C 1
ATOM 1575 O O . PRO A 1 207 ? -8.645 -2.446 -7.233 1.00 82.69 207 PRO A O 1
ATOM 1578 N N . LEU A 1 208 ? -7.973 -0.375 -6.664 1.00 89.19 208 LEU A N 1
ATOM 1579 C CA . LEU A 1 208 ? -7.032 -0.141 -7.761 1.00 89.19 208 LEU A CA 1
ATOM 1580 C C . LEU A 1 208 ? -5.594 -0.121 -7.221 1.00 89.19 208 LEU A C 1
ATOM 1582 O O . LEU A 1 208 ? -5.021 0.946 -7.023 1.00 89.19 208 LEU A O 1
ATOM 1586 N N . GLY A 1 209 ? -5.017 -1.297 -6.967 1.00 93.62 209 GLY A N 1
ATOM 1587 C CA . GLY A 1 209 ? -3.659 -1.409 -6.416 1.00 93.62 209 GLY A CA 1
ATOM 1588 C C . GLY A 1 209 ? -2.567 -0.792 -7.274 1.00 93.62 209 GLY A C 1
ATOM 1589 O O . GLY A 1 209 ? -2.727 -0.663 -8.484 1.00 93.62 209 GLY A O 1
ATOM 1590 N N . ASP A 1 210 ? -1.462 -0.405 -6.653 1.00 97.06 210 ASP A N 1
ATOM 1591 C CA . ASP A 1 210 ? -0.331 0.203 -7.352 1.00 97.06 210 ASP A CA 1
ATOM 1592 C C . ASP A 1 210 ? 0.246 -0.762 -8.390 1.00 97.06 210 ASP A C 1
ATOM 1594 O O . ASP A 1 210 ? 0.100 -1.980 -8.272 1.00 97.06 210 ASP A O 1
ATOM 1598 N N . ILE A 1 211 ? 0.920 -0.223 -9.398 1.00 98.12 211 ILE A N 1
ATOM 1599 C CA . ILE A 1 211 ? 1.632 -1.026 -10.390 1.00 98.12 211 ILE A CA 1
ATOM 1600 C C . ILE A 1 211 ? 3.107 -0.661 -10.338 1.00 98.12 211 ILE A C 1
ATOM 1602 O O . ILE A 1 211 ? 3.453 0.512 -10.249 1.00 98.12 211 ILE A O 1
ATOM 1606 N N . GLU A 1 212 ? 3.970 -1.664 -10.382 1.00 98.50 212 GLU A N 1
ATOM 1607 C CA . GLU A 1 212 ? 5.416 -1.509 -10.457 1.00 98.50 212 GLU A CA 1
ATOM 1608 C C . GLU A 1 212 ? 5.936 -2.252 -11.688 1.00 98.50 212 GLU A C 1
ATOM 1610 O O . GLU A 1 212 ? 5.582 -3.411 -11.897 1.00 98.50 212 GLU A O 1
ATOM 1615 N N . VAL A 1 213 ? 6.777 -1.603 -12.488 1.00 98.56 213 VAL A N 1
ATOM 1616 C CA . VAL A 1 213 ? 7.527 -2.237 -13.579 1.00 98.56 213 VAL A CA 1
ATOM 1617 C C . VAL A 1 213 ? 9.007 -2.081 -13.276 1.00 98.56 213 VAL A C 1
ATOM 1619 O O . VAL A 1 213 ? 9.465 -0.982 -12.968 1.00 98.56 213 VAL A O 1
ATOM 1622 N N . VAL A 1 214 ? 9.747 -3.183 -13.340 1.00 98.12 214 VAL A N 1
ATOM 1623 C CA . VAL A 1 214 ? 11.193 -3.224 -13.110 1.00 98.12 214 VAL A CA 1
ATOM 1624 C C . VAL A 1 214 ? 11.869 -3.800 -14.343 1.00 98.12 214 VAL A C 1
ATOM 1626 O O . VAL A 1 214 ? 11.570 -4.933 -14.715 1.00 98.12 214 VAL A O 1
ATOM 1629 N N . ILE A 1 215 ? 12.805 -3.050 -14.916 1.00 96.75 215 ILE A N 1
ATOM 1630 C CA . ILE A 1 215 ? 13.758 -3.531 -15.919 1.00 96.75 215 ILE A CA 1
ATOM 1631 C C . ILE A 1 215 ? 15.121 -3.571 -15.211 1.00 96.75 215 ILE A C 1
ATOM 1633 O O . ILE A 1 215 ? 15.635 -2.517 -14.813 1.00 96.75 215 ILE A O 1
ATOM 1637 N N . PRO A 1 216 ? 15.676 -4.764 -14.937 1.00 93.44 216 PRO A N 1
ATOM 1638 C CA . PRO A 1 216 ? 16.970 -4.881 -14.285 1.00 93.44 216 PRO A CA 1
ATOM 1639 C C . PRO A 1 216 ? 18.087 -4.382 -15.209 1.00 93.44 216 PRO A C 1
ATOM 1641 O O . PRO A 1 216 ? 17.972 -4.431 -16.431 1.00 93.44 216 PRO A O 1
ATOM 1644 N N . GLY A 1 217 ? 19.182 -3.920 -14.609 1.00 87.94 217 GLY A N 1
ATOM 1645 C CA . GLY A 1 217 ? 20.405 -3.639 -15.352 1.00 87.94 217 GLY A CA 1
ATOM 1646 C C . GLY A 1 217 ? 21.070 -4.933 -15.810 1.00 87.94 217 GLY A C 1
ATOM 1647 O O . GLY A 1 217 ? 20.882 -5.990 -15.205 1.00 87.94 217 GLY A O 1
ATOM 1648 N N . ASP A 1 218 ? 21.850 -4.849 -16.883 1.00 80.31 218 ASP A N 1
ATOM 1649 C CA . ASP A 1 218 ? 22.654 -5.973 -17.356 1.00 80.31 218 ASP A CA 1
ATOM 1650 C C . ASP A 1 218 ? 23.933 -6.073 -16.510 1.00 80.31 218 ASP A C 1
ATOM 1652 O O . ASP A 1 218 ? 24.714 -5.121 -16.454 1.00 80.31 218 ASP A O 1
ATOM 1656 N N . GLU A 1 219 ? 24.127 -7.191 -15.815 1.00 65.31 219 GLU A N 1
ATOM 1657 C CA . GLU A 1 219 ? 25.312 -7.446 -14.980 1.00 65.31 219 GLU A CA 1
ATOM 1658 C C . GLU A 1 219 ? 26.518 -7.912 -15.823 1.00 65.31 219 GLU A C 1
ATOM 1660 O O . GLU A 1 219 ? 27.663 -7.763 -15.401 1.00 65.31 219 GLU A O 1
ATOM 1665 N N . ASP A 1 220 ? 26.289 -8.430 -17.038 1.00 61.50 220 ASP A N 1
ATOM 1666 C CA . ASP A 1 220 ? 27.313 -9.112 -17.844 1.00 61.50 220 ASP A CA 1
ATOM 1667 C C . ASP A 1 220 ? 27.945 -8.215 -18.925 1.00 61.50 220 ASP A C 1
ATOM 1669 O O . ASP A 1 220 ? 28.913 -8.593 -19.600 1.00 61.50 220 ASP A O 1
ATOM 1673 N N . ARG A 1 221 ? 27.438 -6.990 -19.114 1.00 55.06 221 ARG A N 1
ATOM 1674 C CA . ARG A 1 221 ? 27.962 -6.061 -20.125 1.00 55.06 221 ARG A CA 1
ATOM 1675 C C . ARG A 1 221 ? 29.029 -5.148 -19.531 1.00 55.06 221 ARG A C 1
ATOM 1677 O O . ARG A 1 221 ? 28.769 -4.343 -18.653 1.00 55.06 221 ARG A O 1
ATOM 1684 N N . LYS A 1 222 ? 30.218 -5.138 -20.147 1.00 54.84 222 LYS A N 1
ATOM 1685 C CA . LYS A 1 222 ? 31.308 -4.152 -19.928 1.00 54.84 222 LYS A CA 1
ATOM 1686 C C . LYS A 1 222 ? 30.933 -2.691 -20.284 1.00 54.84 222 LYS A C 1
ATOM 1688 O O . LYS A 1 222 ? 31.816 -1.854 -20.463 1.00 54.84 222 LYS A O 1
ATOM 1693 N N . LYS A 1 223 ? 29.646 -2.388 -20.470 1.00 56.06 223 LYS A N 1
ATOM 1694 C CA . LYS A 1 223 ? 29.082 -1.058 -20.740 1.00 56.06 223 LYS A CA 1
ATOM 1695 C C . LYS A 1 223 ? 28.175 -0.683 -19.569 1.00 56.06 223 LYS A C 1
ATOM 1697 O O . LYS A 1 223 ? 27.674 -1.568 -18.895 1.00 56.06 223 LYS A O 1
ATOM 1702 N N . SER A 1 224 ? 27.981 0.616 -19.343 1.00 62.22 224 SER A N 1
ATOM 1703 C CA . SER A 1 224 ? 27.151 1.169 -18.263 1.00 62.22 224 SER A CA 1
ATOM 1704 C C . SER A 1 224 ? 25.861 0.367 -18.052 1.00 62.22 224 SER A C 1
ATOM 1706 O O . SER A 1 224 ? 24.984 0.379 -18.916 1.00 62.22 224 SER A O 1
ATOM 1708 N N . SER A 1 225 ? 25.769 -0.325 -16.916 1.00 78.69 225 SER A N 1
ATOM 1709 C CA . SER A 1 225 ? 24.551 -1.005 -16.492 1.00 78.69 225 SER A CA 1
ATOM 1710 C C . SER A 1 225 ? 23.589 0.036 -15.927 1.00 78.69 225 SER A C 1
ATOM 1712 O O . SER A 1 225 ? 23.935 0.778 -14.999 1.00 78.69 225 SER A O 1
ATOM 1714 N N . GLU A 1 226 ? 22.409 0.137 -16.535 1.00 88.50 226 GLU A N 1
ATOM 1715 C CA . GLU A 1 226 ? 21.322 0.994 -16.076 1.00 88.50 226 GLU A CA 1
ATOM 1716 C C . GLU A 1 226 ? 20.112 0.124 -15.748 1.00 88.50 226 GLU A C 1
ATOM 1718 O O . GLU A 1 226 ? 19.669 -0.661 -16.581 1.00 88.50 226 GLU A O 1
ATOM 1723 N N . ALA A 1 227 ? 19.591 0.261 -14.529 1.00 93.00 227 ALA A N 1
ATOM 1724 C CA . ALA A 1 227 ? 18.348 -0.380 -14.113 1.00 93.00 227 ALA A CA 1
ATOM 1725 C C . ALA A 1 227 ? 17.271 0.687 -13.924 1.00 93.00 227 ALA A C 1
ATOM 1727 O O . ALA A 1 227 ? 17.554 1.774 -13.412 1.00 93.00 227 ALA A O 1
ATOM 1728 N N . ILE A 1 228 ? 16.027 0.366 -14.263 1.00 96.38 228 ILE A N 1
ATOM 1729 C CA . ILE A 1 228 ? 14.891 1.271 -14.083 1.00 96.38 228 ILE A CA 1
ATOM 1730 C C . ILE A 1 228 ? 13.755 0.570 -13.345 1.00 96.38 228 ILE A C 1
ATOM 1732 O O . ILE A 1 228 ? 13.470 -0.614 -13.524 1.00 96.38 228 ILE A O 1
ATOM 1736 N N . ARG A 1 229 ? 13.084 1.338 -12.493 1.00 97.69 229 ARG A N 1
ATOM 1737 C CA . ARG A 1 229 ? 11.842 0.961 -11.841 1.00 97.69 229 ARG A CA 1
ATOM 1738 C C . ARG A 1 229 ? 10.858 2.106 -11.955 1.00 97.69 229 ARG A C 1
ATOM 1740 O O . ARG A 1 229 ? 11.135 3.190 -11.445 1.00 97.69 229 ARG A O 1
ATOM 1747 N N . ILE A 1 230 ? 9.689 1.842 -12.519 1.00 98.06 230 ILE A N 1
ATOM 1748 C CA . ILE A 1 230 ? 8.575 2.786 -12.491 1.00 98.06 230 ILE A CA 1
ATOM 1749 C C . ILE A 1 230 ? 7.462 2.275 -11.580 1.00 98.06 230 ILE A C 1
ATOM 1751 O O . ILE A 1 230 ? 7.170 1.080 -11.549 1.00 98.06 230 ILE A O 1
ATOM 1755 N N . ARG A 1 231 ? 6.849 3.175 -10.812 1.00 98.12 231 ARG A N 1
ATOM 1756 C CA . ARG A 1 231 ? 5.737 2.875 -9.909 1.00 98.12 231 ARG A CA 1
ATOM 1757 C C . ARG A 1 231 ? 4.582 3.832 -10.158 1.00 98.12 231 ARG A C 1
ATOM 1759 O O . ARG A 1 231 ? 4.707 5.032 -9.940 1.00 98.12 231 ARG A O 1
ATOM 1766 N N . LEU A 1 232 ? 3.443 3.277 -10.553 1.00 97.94 232 LEU A N 1
ATOM 1767 C CA . LEU A 1 232 ? 2.183 3.983 -10.727 1.00 97.94 232 LEU A CA 1
ATOM 1768 C C . LEU A 1 232 ? 1.315 3.823 -9.474 1.00 97.94 232 LEU A C 1
ATOM 1770 O O . LEU A 1 232 ? 0.804 2.734 -9.194 1.00 97.94 232 LEU A O 1
ATOM 1774 N N . GLN A 1 233 ? 1.092 4.916 -8.745 1.00 96.06 233 GLN A N 1
ATOM 1775 C CA . GLN A 1 233 ? 0.115 4.964 -7.656 1.00 96.06 233 GLN A CA 1
ATOM 1776 C C . GLN A 1 233 ? -1.239 5.388 -8.223 1.00 96.06 233 GLN A C 1
ATOM 1778 O O . GLN A 1 233 ? -1.542 6.576 -8.340 1.00 96.06 233 GLN A O 1
ATOM 1783 N N . ARG A 1 234 ? -2.075 4.415 -8.594 1.00 93.38 234 ARG A N 1
ATOM 1784 C CA . ARG A 1 234 ? -3.304 4.680 -9.364 1.00 93.38 234 ARG A CA 1
ATOM 1785 C C . ARG A 1 234 ? -4.290 5.604 -8.653 1.00 93.38 234 ARG A C 1
ATOM 1787 O O . ARG A 1 234 ? -4.895 6.450 -9.299 1.00 93.38 234 ARG A O 1
ATOM 1794 N N . HIS A 1 235 ? -4.425 5.491 -7.331 1.00 89.81 235 HIS A N 1
ATOM 1795 C CA . HIS A 1 235 ? -5.322 6.367 -6.572 1.00 89.81 235 HIS A CA 1
ATOM 1796 C C . HIS A 1 235 ? -4.806 7.812 -6.484 1.00 89.81 235 HIS A C 1
ATOM 1798 O O . HIS A 1 235 ? -5.583 8.755 -6.607 1.00 89.81 235 HIS A O 1
ATOM 1804 N N . ALA A 1 236 ? -3.494 7.986 -6.304 1.00 92.38 236 ALA A N 1
ATOM 1805 C CA . ALA A 1 236 ? -2.866 9.305 -6.235 1.00 92.38 236 ALA A CA 1
ATOM 1806 C C . ALA A 1 236 ? -2.632 9.929 -7.621 1.00 92.38 236 ALA A C 1
ATOM 1808 O O . ALA A 1 236 ? -2.398 11.132 -7.703 1.00 92.38 236 ALA A O 1
ATOM 1809 N N . ARG A 1 237 ? -2.715 9.127 -8.694 1.00 95.31 237 ARG A N 1
ATOM 1810 C CA . ARG A 1 237 ? -2.355 9.499 -10.071 1.00 95.31 237 ARG A CA 1
ATOM 1811 C C . ARG A 1 237 ? -0.949 10.086 -10.140 1.00 95.31 237 ARG A C 1
ATOM 1813 O O . ARG A 1 237 ? -0.723 11.144 -10.714 1.00 95.31 237 ARG A O 1
ATOM 1820 N N . THR A 1 238 ? -0.005 9.391 -9.525 1.00 97.12 238 THR A N 1
ATOM 1821 C CA . THR A 1 238 ? 1.411 9.749 -9.560 1.00 97.12 238 THR A CA 1
ATOM 1822 C C . THR A 1 238 ? 2.207 8.619 -10.193 1.00 97.12 238 THR A C 1
ATOM 1824 O O . THR A 1 238 ? 1.955 7.438 -9.931 1.00 97.12 238 THR A O 1
ATOM 1827 N N . LEU A 1 239 ? 3.170 8.992 -11.031 1.00 98.00 239 LEU A N 1
ATOM 1828 C CA . LEU A 1 239 ? 4.166 8.090 -11.591 1.00 98.00 239 LEU A CA 1
ATOM 1829 C C . LEU A 1 239 ? 5.522 8.440 -10.986 1.00 98.00 239 LEU A C 1
ATOM 1831 O O . LEU A 1 239 ? 5.981 9.578 -11.053 1.00 98.00 239 LEU A O 1
ATOM 1835 N N . GLU A 1 240 ? 6.155 7.457 -10.368 1.00 98.12 240 GLU A N 1
ATOM 1836 C CA . GLU A 1 240 ? 7.517 7.552 -9.865 1.00 98.12 240 GLU A CA 1
ATOM 1837 C C . GLU A 1 240 ? 8.444 6.774 -10.791 1.00 98.12 240 GLU A C 1
ATOM 1839 O O . GLU A 1 240 ? 8.209 5.597 -11.033 1.00 98.12 240 GLU A O 1
ATOM 1844 N N . ILE A 1 241 ? 9.518 7.406 -11.250 1.00 97.75 241 ILE A N 1
ATOM 1845 C CA . ILE A 1 241 ? 10.587 6.797 -12.036 1.00 97.75 241 ILE A CA 1
ATOM 1846 C C . ILE A 1 241 ? 11.845 6.786 -11.169 1.00 97.75 241 ILE A C 1
ATOM 1848 O O . ILE A 1 241 ? 12.327 7.836 -10.748 1.00 97.75 241 ILE A O 1
ATOM 1852 N N . SER A 1 242 ? 12.363 5.599 -10.867 1.00 97.38 242 SER A N 1
ATOM 1853 C CA . SER A 1 242 ? 13.622 5.375 -10.153 1.00 97.38 242 SER A CA 1
ATOM 1854 C C . SER A 1 242 ? 14.636 4.743 -11.101 1.00 97.38 242 SER A C 1
ATOM 1856 O O . SER A 1 242 ? 14.346 3.707 -11.692 1.00 97.38 242 SER A O 1
ATOM 1858 N N . ARG A 1 243 ? 15.832 5.319 -11.216 1.00 93.88 243 ARG A N 1
ATOM 1859 C CA . ARG A 1 243 ? 16.895 4.825 -12.104 1.00 93.88 243 ARG A CA 1
ATOM 1860 C C . ARG A 1 243 ? 18.179 4.613 -11.343 1.00 93.88 243 ARG A C 1
ATOM 1862 O O . ARG A 1 243 ? 18.560 5.482 -10.567 1.00 93.88 243 ARG A O 1
ATOM 1869 N N . TYR A 1 244 ? 18.855 3.511 -11.613 1.00 91.88 244 TYR A N 1
ATOM 1870 C CA . TYR A 1 244 ? 20.190 3.229 -11.119 1.00 91.88 244 TYR A CA 1
ATOM 1871 C C . TYR A 1 244 ? 21.181 3.328 -12.261 1.00 91.88 244 TYR A C 1
ATOM 1873 O O . TYR A 1 244 ? 21.014 2.643 -13.264 1.00 91.88 244 TYR A O 1
ATOM 1881 N N . ARG A 1 245 ? 22.223 4.142 -12.098 1.00 87.81 245 ARG A N 1
ATOM 1882 C CA . ARG A 1 245 ? 23.302 4.266 -13.081 1.00 87.81 245 ARG A CA 1
ATOM 1883 C C . ARG A 1 245 ? 24.639 3.977 -12.431 1.00 87.81 245 ARG A C 1
ATOM 1885 O O . ARG A 1 245 ? 25.012 4.648 -11.468 1.00 87.81 245 ARG A O 1
ATOM 1892 N N . VAL A 1 246 ? 25.396 3.042 -12.996 1.00 83.19 246 VAL A N 1
ATOM 1893 C CA . VAL A 1 246 ? 26.801 2.840 -12.626 1.00 83.19 246 VAL A CA 1
ATOM 1894 C C . VAL A 1 246 ? 27.669 3.841 -13.389 1.00 83.19 246 VAL A C 1
ATOM 1896 O O . VAL A 1 246 ? 27.724 3.825 -14.619 1.00 83.19 246 VAL A O 1
ATOM 1899 N N . ARG A 1 247 ? 28.361 4.735 -12.671 1.00 70.75 247 ARG A N 1
ATOM 1900 C CA . ARG A 1 247 ? 29.338 5.646 -13.285 1.00 70.75 247 ARG A CA 1
ATOM 1901 C C . ARG A 1 247 ? 30.677 4.925 -13.430 1.00 70.75 247 ARG A C 1
ATOM 1903 O O . ARG A 1 247 ? 31.309 4.603 -12.427 1.00 70.75 247 ARG A O 1
ATOM 1910 N N . SER A 1 248 ? 31.152 4.722 -14.659 1.00 62.38 248 SER A N 1
ATOM 1911 C CA . SER A 1 248 ? 32.496 4.180 -14.894 1.00 62.38 248 SER A CA 1
ATOM 1912 C C . SER A 1 248 ? 33.560 5.239 -14.563 1.00 62.38 248 SER A C 1
ATOM 1914 O O . SER A 1 248 ? 33.893 6.090 -15.391 1.00 62.38 248 SER A O 1
ATOM 1916 N N . GLY A 1 249 ? 34.080 5.228 -13.337 1.00 61.31 249 GLY A N 1
ATOM 1917 C CA . GLY A 1 249 ? 35.224 6.044 -12.931 1.00 61.31 249 GLY A CA 1
ATOM 1918 C C . GLY A 1 249 ? 36.537 5.282 -13.111 1.00 61.31 249 GLY A C 1
ATOM 1919 O O . GLY A 1 249 ? 36.642 4.126 -12.711 1.00 61.31 249 GLY A O 1
ATOM 1920 N N . LYS A 1 250 ? 37.573 5.919 -13.677 1.00 56.00 250 LYS A N 1
ATOM 1921 C CA . LYS A 1 250 ? 38.929 5.342 -13.723 1.00 56.00 250 LYS A CA 1
ATOM 1922 C C . LYS A 1 250 ? 39.462 5.164 -12.290 1.00 56.00 250 LYS A C 1
ATOM 1924 O O . LYS A 1 250 ? 39.941 6.119 -11.689 1.00 56.00 250 LYS A O 1
ATOM 1929 N N . GLY A 1 251 ? 39.388 3.944 -11.755 1.00 57.41 251 GLY A N 1
ATOM 1930 C CA . GLY A 1 251 ? 40.188 3.506 -10.602 1.00 57.41 251 GLY A CA 1
ATOM 1931 C C . GLY A 1 251 ? 39.559 3.603 -9.207 1.00 57.41 251 GLY A C 1
ATOM 1932 O O . GLY A 1 251 ? 40.283 3.452 -8.226 1.00 57.41 251 GLY A O 1
ATOM 1933 N N . LYS A 1 252 ? 38.245 3.816 -9.069 1.00 54.66 252 LYS A N 1
ATOM 1934 C CA . LYS A 1 252 ? 37.547 3.699 -7.773 1.00 54.66 252 LYS A CA 1
ATOM 1935 C C . LYS A 1 252 ? 36.332 2.791 -7.910 1.00 54.66 252 LYS A C 1
ATOM 1937 O O . LYS A 1 252 ? 35.708 2.785 -8.964 1.00 54.66 252 LYS A O 1
ATOM 1942 N N . ALA A 1 253 ? 36.046 2.040 -6.844 1.00 57.69 253 ALA A N 1
ATOM 1943 C CA . ALA A 1 253 ? 34.925 1.110 -6.753 1.00 57.69 253 ALA A CA 1
ATOM 1944 C C . ALA A 1 253 ? 33.646 1.710 -7.359 1.00 57.69 253 ALA A C 1
ATOM 1946 O O . ALA A 1 253 ? 33.309 2.863 -7.080 1.00 57.69 253 ALA A O 1
ATOM 1947 N N . GLU A 1 254 ? 32.982 0.917 -8.196 1.00 66.75 254 GLU A N 1
ATOM 1948 C CA . GLU A 1 254 ? 31.767 1.257 -8.932 1.00 66.75 254 GLU A CA 1
ATOM 1949 C C . GLU A 1 254 ? 30.621 1.562 -7.964 1.00 66.75 254 GLU A C 1
ATOM 1951 O O . GLU A 1 254 ? 29.861 0.688 -7.554 1.00 66.75 254 GLU A O 1
ATOM 1956 N N . LEU A 1 255 ? 30.510 2.822 -7.550 1.00 71.88 255 LEU A N 1
ATOM 1957 C CA . LEU A 1 255 ? 29.375 3.286 -6.770 1.00 71.88 255 LEU A CA 1
ATOM 1958 C C . LEU A 1 255 ? 28.329 3.829 -7.740 1.00 71.88 255 LEU A C 1
ATOM 1960 O O . LEU A 1 255 ? 28.469 4.935 -8.264 1.00 71.88 255 LEU A O 1
ATOM 1964 N N . GLY A 1 256 ? 27.304 3.026 -8.020 1.00 80.88 256 GLY A N 1
ATOM 1965 C CA . GLY A 1 256 ? 26.157 3.499 -8.783 1.00 80.88 256 GLY A CA 1
ATOM 1966 C C . GLY A 1 256 ? 25.270 4.449 -7.976 1.00 80.88 256 GLY A C 1
ATOM 1967 O O . GLY A 1 256 ? 25.236 4.412 -6.745 1.00 80.88 256 GLY A O 1
ATOM 1968 N N . GLU A 1 257 ? 24.555 5.312 -8.688 1.00 88.38 257 GLU A N 1
ATOM 1969 C CA . GLU A 1 257 ? 23.698 6.358 -8.133 1.00 88.38 257 GLU A CA 1
ATOM 1970 C C . GLU A 1 257 ? 22.235 6.083 -8.497 1.00 88.38 257 GLU A C 1
ATOM 1972 O O . GLU A 1 257 ? 21.919 5.830 -9.662 1.00 88.38 257 GLU A O 1
ATOM 1977 N N . TRP A 1 258 ? 21.346 6.142 -7.498 1.00 91.31 258 TRP A N 1
ATOM 1978 C CA . TRP A 1 258 ? 19.902 6.123 -7.722 1.00 91.31 258 TRP A CA 1
ATOM 1979 C C . TRP A 1 258 ? 19.378 7.548 -7.895 1.00 91.31 258 TRP A C 1
ATOM 1981 O O . TRP A 1 258 ? 19.559 8.390 -7.018 1.00 91.31 258 TRP A O 1
ATOM 1991 N N . THR A 1 259 ? 18.667 7.800 -8.988 1.00 94.12 259 THR A N 1
ATOM 1992 C CA . THR A 1 259 ? 17.904 9.035 -9.205 1.00 94.12 259 THR A CA 1
ATOM 1993 C C . THR A 1 259 ? 16.411 8.734 -9.179 1.00 94.12 259 THR A C 1
ATOM 1995 O O . THR A 1 259 ? 15.986 7.626 -9.511 1.00 94.12 259 THR A O 1
ATOM 1998 N N . LYS A 1 260 ? 15.608 9.708 -8.741 1.00 95.94 260 LYS A N 1
ATOM 1999 C CA . LYS A 1 260 ? 14.157 9.572 -8.604 1.00 95.94 260 LYS A CA 1
ATOM 2000 C C . LYS A 1 260 ? 13.451 10.807 -9.153 1.00 95.94 260 LYS A C 1
ATOM 2002 O O . LYS A 1 260 ? 13.725 11.916 -8.701 1.00 95.94 260 LYS A O 1
ATOM 2007 N N . LYS A 1 261 ? 12.506 10.599 -10.069 1.00 95.75 261 LYS A N 1
ATOM 2008 C CA . LYS A 1 261 ? 11.573 11.608 -10.588 1.00 95.75 261 LYS A CA 1
ATOM 2009 C C . LYS A 1 261 ? 10.151 11.194 -10.209 1.00 95.75 261 LYS A C 1
ATOM 2011 O O . LYS A 1 261 ? 9.809 10.021 -10.312 1.00 95.75 261 LYS A O 1
ATOM 2016 N N . VAL A 1 262 ? 9.329 12.133 -9.750 1.00 96.94 262 VAL A N 1
ATOM 2017 C CA . VAL A 1 262 ? 7.904 11.897 -9.470 1.00 96.94 262 VAL A CA 1
ATOM 2018 C C . VAL A 1 262 ? 7.102 12.919 -10.254 1.00 96.94 262 VAL A C 1
ATOM 2020 O O . VAL A 1 262 ? 7.385 14.109 -10.156 1.00 96.94 262 VAL A O 1
ATOM 2023 N N . MET A 1 263 ? 6.118 12.452 -11.011 1.00 96.50 263 MET A N 1
ATOM 2024 C CA . MET A 1 263 ? 5.242 13.281 -11.834 1.00 96.50 263 MET A CA 1
ATOM 2025 C C . MET A 1 263 ? 3.778 13.012 -11.499 1.00 96.50 263 MET A C 1
ATOM 2027 O O . MET A 1 263 ? 3.395 11.889 -11.153 1.00 96.50 263 MET A O 1
ATOM 2031 N N . ALA A 1 264 ? 2.966 14.062 -11.576 1.00 96.44 264 ALA A N 1
ATOM 2032 C CA . ALA A 1 264 ? 1.518 13.952 -11.491 1.00 96.44 264 ALA A CA 1
ATOM 2033 C C . ALA A 1 264 ? 0.959 13.604 -12.874 1.00 96.44 264 ALA A C 1
ATOM 2035 O O . ALA A 1 264 ? 1.441 14.107 -13.885 1.00 96.44 264 ALA A O 1
ATOM 2036 N N . LEU A 1 265 ? -0.059 12.752 -12.906 1.00 96.25 265 LEU A N 1
ATOM 2037 C CA . LEU A 1 265 ? -0.726 12.334 -14.130 1.00 96.25 265 LEU A CA 1
ATOM 2038 C C . LEU A 1 265 ? -2.101 12.987 -14.254 1.00 96.25 265 LEU A C 1
ATOM 2040 O O . LEU A 1 265 ? -2.785 13.242 -13.255 1.00 96.25 265 LEU A O 1
ATOM 2044 N N . GLY A 1 266 ? -2.529 13.201 -15.496 1.00 94.19 266 GLY A N 1
ATOM 2045 C CA . GLY A 1 266 ? -3.884 13.645 -15.800 1.00 94.19 266 GLY A CA 1
ATOM 2046 C C . GLY A 1 266 ? -4.956 12.588 -15.483 1.00 94.19 266 GLY A C 1
ATOM 2047 O O . GLY A 1 266 ? -4.656 11.475 -15.030 1.00 94.19 266 GLY A O 1
ATOM 2048 N N . PRO A 1 267 ? -6.245 12.913 -15.689 1.00 89.81 267 PRO A N 1
ATOM 2049 C CA . PRO A 1 267 ? -7.365 11.998 -15.454 1.00 89.81 267 PRO A CA 1
ATOM 2050 C C . PRO A 1 267 ? -7.240 10.655 -16.179 1.00 89.81 267 PRO A C 1
ATOM 2052 O O . PRO A 1 267 ? -7.642 9.637 -15.621 1.00 89.81 267 PRO A O 1
ATOM 2055 N N . HIS A 1 268 ? -6.625 10.649 -17.361 1.00 90.50 268 HIS A N 1
ATOM 2056 C CA . HIS A 1 268 ? -6.442 9.458 -18.191 1.00 90.50 268 HIS A CA 1
ATOM 2057 C C . HIS A 1 268 ? -5.045 8.838 -18.062 1.00 90.50 268 HIS A C 1
ATOM 2059 O O . HIS A 1 268 ? -4.602 8.117 -18.949 1.00 90.50 268 HIS A O 1
ATOM 2065 N N . LEU A 1 269 ? -4.353 9.101 -16.945 1.00 91.88 269 LEU A N 1
ATOM 2066 C CA . LEU A 1 269 ? -2.976 8.654 -16.694 1.00 91.88 269 LEU A CA 1
ATOM 2067 C C . LEU A 1 269 ? -1.952 9.219 -17.695 1.00 91.88 269 LEU A C 1
ATOM 2069 O O . LEU A 1 269 ? -0.891 8.635 -17.903 1.00 91.88 269 LEU A O 1
ATOM 2073 N N . GLU A 1 270 ? -2.256 10.370 -18.293 1.00 92.94 270 GLU A N 1
ATOM 2074 C CA . GLU A 1 270 ? -1.358 11.048 -19.222 1.00 92.94 270 GLU A CA 1
ATOM 2075 C C . GLU A 1 270 ? -0.252 11.818 -18.488 1.00 92.94 270 GLU A C 1
ATOM 2077 O O . GLU A 1 270 ? -0.482 12.449 -17.452 1.00 92.94 270 GLU A O 1
ATOM 2082 N N . VAL A 1 271 ? 0.958 11.756 -19.040 1.00 93.38 271 VAL A N 1
ATOM 2083 C CA . VAL A 1 271 ? 2.107 12.557 -18.602 1.00 93.38 271 VAL A CA 1
ATOM 2084 C C . VAL A 1 271 ? 2.032 13.929 -19.278 1.00 93.38 271 VAL A C 1
ATOM 2086 O O . VAL A 1 271 ? 1.653 14.013 -20.447 1.00 93.38 271 VAL A O 1
ATOM 2089 N N . SER A 1 272 ? 2.384 15.001 -18.563 1.00 93.88 272 SER A N 1
ATOM 2090 C CA . SER A 1 272 ? 2.422 16.359 -19.127 1.00 93.88 272 SER A CA 1
ATOM 2091 C C . SER A 1 272 ? 3.461 16.473 -20.255 1.00 93.88 272 SER A C 1
ATOM 2093 O O . SER A 1 272 ? 4.472 15.773 -20.237 1.00 93.88 272 SER A O 1
ATOM 2095 N N . GLU A 1 273 ? 3.250 17.362 -21.232 1.00 92.50 273 GLU A N 1
ATOM 2096 C CA . GLU A 1 273 ? 4.227 17.573 -22.317 1.00 92.50 273 GLU A CA 1
ATOM 2097 C C . GLU A 1 273 ? 5.599 18.006 -21.781 1.00 92.50 273 GLU A C 1
ATOM 2099 O O . GLU A 1 273 ? 6.629 17.518 -22.239 1.00 92.50 273 GLU A O 1
ATOM 2104 N N . GLU A 1 274 ? 5.617 18.849 -20.747 1.00 92.44 274 GLU A N 1
ATOM 2105 C CA . GLU A 1 274 ? 6.843 19.256 -20.055 1.00 92.44 274 GLU A CA 1
ATOM 2106 C C . GLU A 1 274 ? 7.594 18.042 -19.495 1.00 92.44 274 GLU A C 1
ATOM 2108 O O . GLU A 1 274 ? 8.796 17.890 -19.722 1.00 92.44 274 GLU A O 1
ATOM 2113 N N . ASP A 1 275 ? 6.890 17.127 -18.824 1.00 91.88 275 ASP A N 1
ATOM 2114 C CA . ASP A 1 275 ? 7.504 15.928 -18.261 1.00 91.88 275 ASP A CA 1
ATOM 2115 C C . ASP A 1 275 ? 7.978 14.935 -19.319 1.00 91.88 275 ASP A C 1
ATOM 2117 O O . ASP A 1 275 ? 9.003 14.285 -19.085 1.00 91.88 275 ASP A O 1
ATOM 2121 N N . LYS A 1 276 ? 7.272 14.847 -20.457 1.00 91.06 276 LYS A N 1
ATOM 2122 C CA . LYS A 1 276 ? 7.623 13.986 -21.595 1.00 91.06 276 LYS A CA 1
ATOM 2123 C C . LYS A 1 276 ? 8.966 14.365 -22.208 1.00 91.06 276 LYS A C 1
ATOM 2125 O O . LYS A 1 276 ? 9.745 13.476 -22.523 1.00 91.06 276 LYS A O 1
ATOM 2130 N N . THR A 1 277 ? 9.280 15.660 -22.316 1.00 91.25 277 THR A N 1
ATOM 2131 C CA . THR A 1 277 ? 10.566 16.108 -22.896 1.00 91.25 277 THR A CA 1
ATOM 2132 C C . THR A 1 277 ? 11.797 15.624 -22.123 1.00 91.25 277 THR A C 1
ATOM 2134 O O . THR A 1 277 ? 12.894 15.585 -22.674 1.00 91.25 277 THR A O 1
ATOM 2137 N N . GLY A 1 278 ? 11.629 15.262 -20.847 1.00 89.50 278 GLY A N 1
ATOM 2138 C CA . GLY A 1 278 ? 12.700 14.749 -19.994 1.00 89.50 278 GLY A CA 1
ATOM 2139 C C . GLY A 1 278 ? 12.793 13.225 -19.927 1.00 89.50 278 GLY A C 1
ATOM 2140 O O . GLY A 1 278 ? 13.556 12.734 -19.095 1.00 89.50 278 GLY A O 1
ATOM 2141 N N . LEU A 1 279 ? 11.997 12.497 -20.714 1.00 93.19 279 LEU A N 1
ATOM 2142 C CA . LEU A 1 279 ? 12.030 11.038 -20.791 1.00 93.19 279 LEU A CA 1
ATOM 2143 C C . LEU A 1 279 ? 13.002 10.598 -21.886 1.00 93.19 279 LEU A C 1
ATOM 2145 O O . LEU A 1 279 ? 13.054 11.201 -22.954 1.00 93.19 279 LEU A O 1
ATOM 2149 N N . ASP A 1 280 ? 13.775 9.550 -21.620 1.00 93.38 280 ASP A N 1
ATOM 2150 C CA . ASP A 1 280 ? 14.582 8.895 -22.653 1.00 93.38 280 ASP A CA 1
ATOM 2151 C C . ASP A 1 280 ? 13.974 7.551 -23.081 1.00 93.38 280 ASP A C 1
ATOM 2153 O O . ASP A 1 280 ? 12.942 7.114 -22.570 1.00 93.38 280 ASP A O 1
ATOM 2157 N N . SER A 1 281 ? 14.640 6.858 -24.006 1.00 93.56 281 SER A N 1
ATOM 2158 C CA . SER A 1 281 ? 14.153 5.593 -24.561 1.00 93.56 281 SER A CA 1
ATOM 2159 C C . SER A 1 281 ? 13.901 4.502 -23.513 1.00 93.56 281 SER A C 1
ATOM 2161 O O . SER A 1 281 ? 13.053 3.640 -23.724 1.00 93.56 281 SER A O 1
ATOM 2163 N N . LEU A 1 282 ? 14.637 4.498 -22.394 1.00 93.94 282 LEU A N 1
ATOM 2164 C CA . LEU A 1 282 ? 14.437 3.506 -21.336 1.00 93.94 282 LEU A CA 1
ATOM 2165 C C . LEU A 1 282 ? 13.202 3.842 -20.485 1.00 93.94 282 LEU A C 1
ATOM 2167 O O . LEU A 1 282 ? 12.496 2.929 -20.055 1.00 93.94 282 LEU A O 1
ATOM 2171 N N . ASP A 1 283 ? 12.913 5.132 -20.275 1.00 95.31 283 ASP A N 1
ATOM 2172 C CA . ASP A 1 283 ? 11.652 5.563 -19.657 1.00 95.31 283 ASP A CA 1
ATOM 2173 C C . ASP A 1 283 ? 10.457 5.198 -20.534 1.00 95.31 283 ASP A C 1
ATOM 2175 O O . ASP A 1 283 ? 9.486 4.627 -20.039 1.00 95.31 283 ASP A O 1
ATOM 2179 N N . GLU A 1 284 ? 10.546 5.495 -21.832 1.00 95.50 284 GLU A N 1
ATOM 2180 C CA . GLU A 1 284 ? 9.500 5.188 -22.808 1.00 95.50 284 GLU A CA 1
ATOM 2181 C C . GLU A 1 284 ? 9.226 3.683 -22.885 1.00 95.50 284 GLU A C 1
ATOM 2183 O O . GLU A 1 284 ? 8.067 3.270 -22.849 1.00 95.50 284 GLU A O 1
ATOM 2188 N N . LEU A 1 285 ? 10.278 2.856 -22.902 1.00 96.44 285 LEU A N 1
ATOM 2189 C CA . LEU A 1 285 ? 10.153 1.398 -22.879 1.00 96.44 285 LEU A CA 1
ATOM 2190 C C . LEU A 1 285 ? 9.455 0.905 -21.604 1.00 96.44 285 LEU A C 1
ATOM 2192 O O . LEU A 1 285 ? 8.496 0.135 -21.676 1.00 96.44 285 LEU A O 1
ATOM 2196 N N . ALA A 1 286 ? 9.896 1.372 -20.430 1.00 97.06 286 ALA A N 1
ATOM 2197 C CA . ALA A 1 286 ? 9.280 0.994 -19.161 1.00 97.06 286 ALA A CA 1
ATOM 2198 C C . ALA A 1 286 ? 7.808 1.426 -19.098 1.00 97.06 286 ALA A C 1
ATOM 2200 O O . ALA A 1 286 ? 6.955 0.661 -18.640 1.00 97.06 286 ALA A O 1
ATOM 2201 N N . MET A 1 287 ? 7.495 2.632 -19.580 1.00 96.69 287 MET A N 1
ATOM 2202 C CA . MET A 1 287 ? 6.123 3.120 -19.690 1.00 96.69 287 MET A CA 1
ATOM 2203 C C . MET A 1 287 ? 5.287 2.269 -20.648 1.00 96.69 287 MET A C 1
ATOM 2205 O O . MET A 1 287 ? 4.144 1.968 -20.315 1.00 96.69 287 MET A O 1
ATOM 2209 N N . GLY A 1 288 ? 5.849 1.827 -21.775 1.00 97.06 288 GLY A N 1
ATOM 2210 C CA . GLY A 1 288 ? 5.210 0.872 -22.684 1.00 97.06 288 GLY A CA 1
ATOM 2211 C C . GLY A 1 288 ? 4.759 -0.391 -21.950 1.00 97.06 288 GLY A C 1
ATOM 2212 O O . GLY A 1 288 ? 3.569 -0.703 -21.937 1.00 97.06 288 GLY A O 1
ATOM 2213 N N . TYR A 1 289 ? 5.665 -1.034 -21.205 1.00 98.31 289 TYR A N 1
ATOM 2214 C CA . TYR A 1 289 ? 5.326 -2.204 -20.384 1.00 98.31 289 TYR A CA 1
ATOM 2215 C C . TYR A 1 289 ? 4.254 -1.921 -19.328 1.00 98.31 289 TYR A C 1
ATOM 2217 O O . TYR A 1 289 ? 3.394 -2.765 -19.073 1.00 98.31 289 TYR A O 1
ATOM 2225 N N . LEU A 1 290 ? 4.266 -0.734 -18.713 1.00 97.69 290 LEU A N 1
ATOM 2226 C CA . LEU A 1 290 ? 3.209 -0.331 -17.785 1.00 97.69 290 LEU A CA 1
ATOM 2227 C C . LEU A 1 290 ? 1.847 -0.258 -18.485 1.00 97.69 290 LEU A C 1
ATOM 2229 O O . LEU A 1 290 ? 0.872 -0.787 -17.947 1.00 97.69 290 LEU A O 1
ATOM 2233 N N . PHE A 1 291 ? 1.770 0.381 -19.654 1.00 95.81 291 PHE A N 1
ATOM 2234 C CA . PHE A 1 291 ? 0.517 0.527 -20.395 1.00 95.81 291 PHE A CA 1
ATOM 2235 C C . PHE A 1 291 ? 0.001 -0.812 -20.929 1.00 95.81 291 PHE A C 1
ATOM 2237 O O . PHE A 1 291 ? -1.189 -1.089 -20.782 1.00 95.81 291 PHE A O 1
ATOM 2244 N N . ASP A 1 292 ? 0.880 -1.687 -21.415 1.00 96.94 292 ASP A N 1
ATOM 2245 C CA . ASP A 1 292 ? 0.517 -3.042 -21.851 1.00 96.94 292 ASP A CA 1
ATOM 2246 C C . ASP A 1 292 ? 0.019 -3.917 -20.688 1.00 96.94 292 ASP A C 1
ATOM 2248 O O . ASP A 1 292 ? -0.833 -4.795 -20.856 1.00 96.94 292 ASP A O 1
ATOM 2252 N N . PHE A 1 293 ? 0.501 -3.660 -19.468 1.00 97.00 293 PHE A N 1
ATOM 2253 C CA . PHE A 1 293 ? 0.089 -4.392 -18.271 1.00 97.00 293 PHE A CA 1
ATOM 2254 C C . PHE A 1 293 ? -1.222 -3.878 -17.646 1.00 97.00 293 PHE A C 1
ATOM 2256 O O . PHE A 1 293 ? -1.870 -4.601 -16.876 1.00 97.00 293 PHE A O 1
ATOM 2263 N N . LEU A 1 294 ? -1.667 -2.656 -17.963 1.00 95.31 294 LEU A N 1
ATOM 2264 C CA . LEU A 1 294 ? -2.905 -2.082 -17.415 1.00 95.31 294 LEU A CA 1
ATOM 2265 C C . LEU A 1 294 ? -4.165 -2.912 -17.739 1.00 95.31 294 LEU A C 1
ATOM 2267 O O . LEU A 1 294 ? -4.930 -3.173 -16.801 1.00 95.31 294 LEU A O 1
ATOM 2271 N N . PRO A 1 295 ? -4.395 -3.383 -18.983 1.00 94.69 295 PRO A N 1
ATOM 2272 C CA . PRO A 1 295 ? -5.528 -4.256 -19.299 1.00 94.69 295 PRO A CA 1
ATOM 2273 C C . PRO A 1 295 ? -5.543 -5.547 -18.471 1.00 94.69 295 PRO A C 1
ATOM 2275 O O . PRO A 1 295 ? -6.585 -5.935 -17.936 1.00 94.69 295 PRO A O 1
ATOM 2278 N N . LEU A 1 296 ? -4.376 -6.176 -18.277 1.00 94.25 296 LEU A N 1
ATOM 2279 C CA . LEU A 1 296 ? -4.235 -7.364 -17.425 1.00 94.25 296 LEU A CA 1
ATOM 2280 C C . LEU A 1 296 ? -4.611 -7.053 -15.970 1.00 94.25 296 LEU A C 1
ATOM 2282 O O . LEU A 1 296 ? -5.296 -7.840 -15.311 1.00 94.25 296 LEU A O 1
ATOM 2286 N N . CYS A 1 297 ? -4.217 -5.880 -15.468 1.00 93.69 297 CYS A N 1
ATOM 2287 C CA . CYS A 1 297 ? -4.581 -5.427 -14.129 1.00 93.69 297 CYS A CA 1
ATOM 2288 C C . CYS A 1 297 ? -6.085 -5.177 -13.969 1.00 93.69 297 CYS A C 1
ATOM 2290 O O . CYS A 1 297 ? -6.632 -5.470 -12.904 1.00 93.69 297 CYS A O 1
ATOM 2292 N N . ALA A 1 298 ? -6.747 -4.619 -14.986 1.00 90.06 298 ALA A N 1
ATOM 2293 C CA . ALA A 1 298 ? -8.190 -4.386 -14.970 1.00 90.06 298 ALA A CA 1
ATOM 2294 C C . ALA A 1 298 ? -8.957 -5.715 -14.887 1.00 90.06 298 ALA A C 1
ATOM 2296 O O . ALA A 1 298 ? -9.763 -5.904 -13.969 1.00 90.06 298 ALA A O 1
ATOM 2297 N N . ALA A 1 299 ? -8.592 -6.681 -15.738 1.00 89.19 299 ALA A N 1
ATOM 2298 C CA . ALA A 1 299 ? -9.144 -8.034 -15.714 1.00 89.19 299 ALA A CA 1
ATOM 2299 C C . ALA A 1 299 ? -8.926 -8.727 -14.353 1.00 89.19 299 ALA A C 1
ATOM 2301 O O . ALA A 1 299 ? -9.863 -9.266 -13.766 1.00 89.19 299 ALA A O 1
ATOM 2302 N N . ALA A 1 300 ? -7.715 -8.646 -13.790 1.00 85.94 300 ALA A N 1
ATOM 2303 C CA . ALA A 1 300 ? -7.378 -9.260 -12.501 1.00 85.94 300 ALA A CA 1
ATOM 2304 C C . ALA A 1 300 ? -8.043 -8.589 -11.283 1.00 85.94 300 ALA A C 1
ATOM 2306 O O . ALA A 1 300 ? -8.127 -9.180 -10.199 1.00 85.94 300 ALA A O 1
ATOM 2307 N N . SER A 1 301 ? -8.482 -7.338 -11.416 1.00 77.94 301 SER A N 1
ATOM 2308 C CA . SER A 1 301 ? -9.229 -6.636 -10.372 1.00 77.94 301 SER A CA 1
ATOM 2309 C C . SER A 1 301 ? -10.744 -6.776 -10.509 1.00 77.94 301 SER A C 1
ATOM 2311 O O . SER A 1 301 ? -11.444 -6.343 -9.597 1.00 77.94 301 SER A O 1
ATOM 2313 N N . GLY A 1 302 ? -11.251 -7.397 -11.581 1.00 72.00 302 GLY A N 1
ATOM 2314 C CA . GLY A 1 302 ? -12.691 -7.485 -11.842 1.00 72.00 302 GLY A CA 1
ATOM 2315 C C . GLY A 1 302 ? -13.338 -6.117 -12.081 1.00 72.00 302 GLY A C 1
ATOM 2316 O O . GLY A 1 302 ? -14.545 -5.969 -11.911 1.00 72.00 302 GLY A O 1
ATOM 2317 N N . VAL A 1 303 ? -12.532 -5.110 -12.430 1.00 62.12 303 VAL A N 1
ATOM 2318 C CA . VAL A 1 303 ? -12.998 -3.766 -12.775 1.00 62.12 303 VAL A CA 1
ATOM 2319 C C . VAL A 1 303 ? -13.132 -3.751 -14.291 1.00 62.12 303 VAL A C 1
ATOM 2321 O O . VAL A 1 303 ? -12.129 -3.876 -14.990 1.00 62.12 303 VAL A O 1
ATOM 2324 N N . ALA A 1 304 ? -14.364 -3.670 -14.796 1.00 41.72 304 ALA A N 1
ATOM 2325 C CA . ALA A 1 304 ? -14.607 -3.566 -16.230 1.00 41.72 304 ALA A CA 1
ATOM 2326 C C . ALA A 1 304 ? -13.895 -2.321 -16.785 1.00 41.72 304 ALA A C 1
ATOM 2328 O O . ALA A 1 304 ? -13.999 -1.239 -16.208 1.00 41.72 304 ALA A O 1
ATOM 2329 N N . THR A 1 305 ? -13.155 -2.483 -17.881 1.00 44.38 305 THR A N 1
ATOM 2330 C CA . THR A 1 305 ? -12.605 -1.368 -18.657 1.00 44.38 305 THR A CA 1
ATOM 2331 C C . THR A 1 305 ? -13.769 -0.664 -19.352 1.00 44.38 305 THR A C 1
ATOM 2333 O O . THR A 1 305 ? -14.307 -1.200 -20.320 1.00 44.38 305 THR A O 1
ATOM 2336 N N . SER A 1 306 ? -14.208 0.472 -18.810 1.00 33.06 306 SER A N 1
ATOM 2337 C CA . SER A 1 306 ? -15.149 1.391 -19.463 1.00 33.06 306 SER A CA 1
ATOM 2338 C C . SER A 1 306 ? -14.397 2.468 -20.221 1.00 33.06 306 SER A C 1
ATOM 2340 O O . SER A 1 306 ? -13.501 3.060 -19.572 1.00 33.06 306 SER A O 1
#

Secondary structure (DSSP, 8-state):
---PPPPPPPPP----------------PPP---THHHHHHHHHHHHTT-------------------------PPPTT----------TTPPSEEEEETTEEEEE-TTS-EEEE-HHHHHHTTS---EEEEE-TTS-EEEEEE--STTS-GGGS--SEEEEGGG--HHHHHHHHHHHHHHHHHHTTSEEEEEE-SS-EEEEESSSSS--EEEEEPPPSS-SS--EEEEEEEETTTTEEEEEEEE----TTS----EEEEEEEE--TTSPPPHHHHTT--HHHHHHHHHHHHHHHHHHHHHT----